Protein AF-A0A2U2HJS3-F1 (afdb_monomer_lite)

InterPro domains:
  IPR005532 Sulfatase-modifying factor enzyme-like domain [PF03781] (27-175)
  IPR016187 C-type lectin fold [SSF56436] (26-169)
  IPR042095 Sulfatase-modifying factor enzyme superfamily [G3DSA:3.90.1580.10] (14-201)
  IPR051043 Sulfatase Modifying Factor and Kinase [PTHR23150] (25-177)

Foldseek 3Di:
DDDDDDDDDDPDDPPPPPPPPLPQQDDADKDKDAWDKDFFFPPPDPVRDDTDIDTDHIDIDGPDAQFLLRLVVLCVVPVDDADQWAQDCAAPPGRDTDGATQNGDPPDDDRGDHGDRGDPVSVVSSQVVNCVRPVDHDDDDDPVRVVCVQCVPPPAPGSVHPDPVCCVVPDPDCDVVVVVRRVVNVVVVVVVVVVVVVVVVPDDDD

pLDDT: mean 85.33, std 15.44, range [41.91, 98.69]

Radius of gyration: 27.08 Å; chains: 1; bounding box: 103×50×66 Å

Secondary structure (DSSP, 8-state):
-PPP------------------PPP----EEEE--EEEEES-TTSGGGPSPEEEEE--EEEESSPPBHHHHHHHHHHH-----SEEEES-SSSSSEEEE-BTTB-SS---TTSBP-S--HHHHHHHHHHHHHHHS----PPPHHHHHHHHHTT--SSBTTBS-GGGHHHHS--S-HHHHHHHHHHHHHHHHHHHHHHHHHHTS---

Organism: NCBI:txid1524097

Sequence (206 aa):
MPSKCLTFLILMGFAAHTLAANEKPFEPDMVAIKAGQFTMGSNNWLSTSPEHTVSVKAFKMAKYEVTVKEFAQFISATGHKAPRQCIQMAGNPWFASMAGNWNANTLSHSRFEPVTCIGPKDADAYIKWMAKETGKKYRLPTEAEWEYAHRAGSTRKYSFGNNEALACRYGNIADRSAEAAFKRDYDAEQQKEREKRSKRAEIPAS

Structure (mmCIF, N/CA/C/O backbone):
data_AF-A0A2U2HJS3-F1
#
_entry.id   AF-A0A2U2HJS3-F1
#
loop_
_atom_site.group_PDB
_atom_site.id
_atom_site.type_symbol
_atom_site.label_atom_id
_atom_site.label_alt_id
_atom_site.label_comp_id
_atom_site.label_asym_id
_atom_site.label_entity_id
_atom_site.label_seq_id
_atom_site.pdbx_PDB_ins_code
_atom_site.Cartn_x
_atom_site.Cartn_y
_atom_site.Cartn_z
_atom_site.occupancy
_atom_site.B_iso_or_equiv
_atom_site.auth_seq_id
_atom_site.auth_comp_id
_atom_site.auth_asym_id
_atom_site.auth_atom_id
_atom_site.pdbx_PDB_model_num
ATOM 1 N N . MET A 1 1 ? -80.946 19.590 -23.127 1.00 41.91 1 MET A N 1
ATOM 2 C CA . MET A 1 1 ? -80.218 20.351 -22.087 1.00 41.91 1 MET A CA 1
ATOM 3 C C . MET A 1 1 ? -78.863 19.682 -21.880 1.00 41.91 1 MET A C 1
ATOM 5 O O . MET A 1 1 ? -78.872 18.553 -21.409 1.00 41.91 1 MET A O 1
ATOM 9 N N . PRO A 1 2 ? -77.725 20.266 -22.299 1.00 49.50 2 PRO A N 1
ATOM 10 C CA . PRO A 1 2 ? -76.431 19.612 -22.136 1.00 49.50 2 PRO A CA 1
ATOM 11 C C . PRO A 1 2 ? -75.753 20.028 -20.822 1.00 49.50 2 PRO A C 1
ATOM 13 O O . PRO A 1 2 ? -75.576 21.215 -20.541 1.00 49.50 2 PRO A O 1
ATOM 16 N N . SER A 1 3 ? -75.384 19.022 -20.026 1.00 44.41 3 SER A N 1
ATOM 17 C CA . SER A 1 3 ? -74.575 19.137 -18.810 1.00 44.41 3 SER A CA 1
ATOM 18 C C . SER A 1 3 ? -73.145 19.570 -19.128 1.00 44.41 3 SER A C 1
ATOM 20 O O . SER A 1 3 ? -72.484 18.998 -19.993 1.00 44.41 3 SER A O 1
ATOM 22 N N . LYS A 1 4 ? -72.651 20.561 -18.384 1.00 49.38 4 LYS A N 1
ATOM 23 C CA . LYS A 1 4 ? -71.252 20.999 -18.393 1.00 49.38 4 LYS A CA 1
ATOM 24 C C . LYS A 1 4 ? -70.416 20.020 -17.563 1.00 49.38 4 LYS A C 1
ATOM 26 O O . LYS A 1 4 ? -70.638 19.899 -16.363 1.00 49.38 4 LYS A O 1
ATOM 31 N N . CYS A 1 5 ? -69.455 19.347 -18.192 1.00 51.25 5 CYS A N 1
ATOM 32 C CA . CYS A 1 5 ? -68.468 18.516 -17.504 1.00 51.25 5 CYS A CA 1
ATOM 33 C C . CYS A 1 5 ? -67.216 19.366 -17.232 1.00 51.25 5 CYS A C 1
ATOM 35 O O . CYS A 1 5 ? -66.476 19.716 -18.151 1.00 51.25 5 CYS A O 1
ATOM 37 N N . LEU A 1 6 ? -67.026 19.762 -15.973 1.00 49.94 6 LEU A N 1
ATOM 38 C CA . LEU A 1 6 ? -65.887 20.550 -15.502 1.00 49.94 6 LEU A CA 1
ATOM 39 C C . LEU A 1 6 ? -64.678 19.618 -15.329 1.00 49.94 6 LEU A C 1
ATOM 41 O O . LEU A 1 6 ? -64.710 18.701 -14.513 1.00 49.94 6 LEU A O 1
ATOM 45 N N . THR A 1 7 ? -63.626 19.829 -16.118 1.00 45.94 7 THR A N 1
ATOM 46 C CA . THR A 1 7 ? -62.394 19.026 -16.059 1.00 45.94 7 THR A CA 1
ATOM 47 C C . THR A 1 7 ? -61.446 19.633 -15.025 1.00 45.94 7 THR A C 1
ATOM 49 O O . THR A 1 7 ? -60.964 20.747 -15.213 1.00 45.94 7 THR A O 1
ATOM 52 N N . PHE A 1 8 ? -61.184 18.915 -13.931 1.00 47.38 8 PHE A N 1
ATOM 53 C CA . PHE A 1 8 ? -60.141 19.253 -12.957 1.00 47.38 8 PHE A CA 1
ATOM 54 C C . PHE A 1 8 ? -58.806 18.653 -13.421 1.00 47.38 8 PHE A C 1
ATOM 56 O O . PHE A 1 8 ? -58.637 17.436 -13.443 1.00 47.38 8 PHE A O 1
ATOM 63 N N . LEU A 1 9 ? -57.854 19.507 -13.801 1.00 49.19 9 LEU A N 1
ATOM 64 C CA . LEU A 1 9 ? -56.471 19.125 -14.092 1.00 49.19 9 LEU A CA 1
ATOM 65 C C . LEU A 1 9 ? -55.685 19.087 -12.775 1.00 49.19 9 LEU A C 1
ATOM 67 O O . LEU A 1 9 ? -55.330 20.125 -12.221 1.00 49.19 9 LEU A O 1
ATOM 71 N N . ILE A 1 10 ? -55.431 17.884 -12.259 1.00 52.16 10 ILE A N 1
ATOM 72 C CA . ILE A 1 10 ? -54.545 17.667 -11.111 1.00 52.16 10 ILE A CA 1
ATOM 73 C C . ILE A 1 10 ? -53.108 17.600 -11.641 1.00 52.16 10 ILE A C 1
ATOM 75 O O . ILE A 1 10 ? -52.694 16.589 -12.206 1.00 52.16 10 ILE A O 1
ATOM 79 N N . LEU A 1 11 ? -52.336 18.675 -11.460 1.00 52.50 11 LEU A N 1
ATOM 80 C CA . LEU A 1 11 ? -50.879 18.629 -11.592 1.00 52.50 11 LEU A CA 1
ATOM 81 C C . LEU A 1 11 ? -50.305 17.844 -10.402 1.00 52.50 11 LEU A C 1
ATOM 83 O O . LEU A 1 11 ? -50.112 18.394 -9.319 1.00 52.50 11 LEU A O 1
ATOM 87 N N . MET A 1 12 ? -50.017 16.555 -10.594 1.00 56.06 12 MET A N 1
ATOM 88 C CA . MET A 1 12 ? -49.130 15.826 -9.686 1.00 56.06 12 MET A CA 1
ATOM 89 C C . MET A 1 12 ? -47.687 16.243 -9.974 1.00 56.06 12 MET A C 1
ATOM 91 O O . MET A 1 12 ? -47.078 15.807 -10.950 1.00 56.06 12 MET A O 1
ATOM 95 N N . GLY A 1 13 ? -47.138 17.105 -9.120 1.00 52.78 13 GLY A N 1
ATOM 96 C CA . GLY A 1 13 ? -45.706 17.373 -9.087 1.00 52.78 13 GLY A CA 1
ATOM 97 C C . GLY A 1 13 ? -44.958 16.120 -8.635 1.00 52.78 13 GLY A C 1
ATOM 98 O O . GLY A 1 13 ? -45.002 15.757 -7.462 1.00 52.78 13 GLY A O 1
ATOM 99 N N . PHE A 1 14 ? -44.256 15.462 -9.557 1.00 54.31 14 PHE A N 1
ATOM 100 C CA . PHE A 1 14 ? -43.264 14.451 -9.206 1.00 54.31 14 PHE A CA 1
ATOM 101 C C . PHE A 1 14 ? -42.044 15.156 -8.606 1.00 54.31 14 PHE A C 1
ATOM 103 O O . PHE A 1 14 ? -41.135 15.580 -9.316 1.00 54.31 14 PHE A O 1
ATOM 110 N N . ALA A 1 15 ? -42.014 15.284 -7.281 1.00 54.09 15 ALA A N 1
ATOM 111 C CA . ALA A 1 15 ? -40.772 15.545 -6.573 1.00 54.09 15 ALA A CA 1
ATOM 112 C C . ALA A 1 15 ? -39.928 14.265 -6.635 1.00 54.09 15 ALA A C 1
ATOM 114 O O . ALA A 1 15 ? -40.069 13.377 -5.793 1.00 54.09 15 ALA A O 1
ATOM 115 N N . ALA A 1 16 ? -39.077 14.160 -7.658 1.00 51.88 16 ALA A N 1
ATOM 116 C CA . ALA A 1 16 ? -38.045 13.138 -7.743 1.00 51.88 16 ALA A CA 1
ATOM 117 C C . ALA A 1 16 ? -37.024 13.377 -6.622 1.00 51.88 16 ALA A C 1
ATOM 119 O O . ALA A 1 16 ? -35.978 13.988 -6.816 1.00 51.88 16 ALA A O 1
ATOM 120 N N . HIS A 1 17 ? -37.346 12.910 -5.419 1.00 46.50 17 HIS A N 1
ATOM 121 C CA . HIS A 1 17 ? -36.344 12.691 -4.396 1.00 46.50 17 HIS A CA 1
ATOM 122 C C . HIS A 1 17 ? -35.535 11.488 -4.864 1.00 46.50 17 HIS A C 1
ATOM 124 O O . HIS A 1 17 ? -35.942 10.340 -4.689 1.00 46.50 17 HIS A O 1
ATOM 130 N N . THR A 1 18 ? -34.394 11.745 -5.501 1.00 51.06 18 THR A N 1
ATOM 131 C CA . THR A 1 18 ? -33.312 10.767 -5.563 1.00 51.06 18 THR A CA 1
ATOM 132 C C . THR A 1 18 ? -32.935 10.435 -4.126 1.00 51.06 18 THR A C 1
ATOM 134 O O . THR A 1 18 ? -32.131 11.124 -3.502 1.00 51.06 18 THR A O 1
ATOM 137 N N . LEU A 1 19 ? -33.551 9.387 -3.582 1.00 47.72 19 LEU A N 1
ATOM 138 C CA . LEU A 1 19 ? -32.985 8.628 -2.485 1.00 47.72 19 LEU A CA 1
ATOM 139 C C . LEU A 1 19 ? -31.682 8.055 -3.038 1.00 47.72 19 LEU A C 1
ATOM 141 O O . LEU A 1 19 ? -31.681 7.005 -3.677 1.00 47.72 19 LEU A O 1
ATOM 145 N N . ALA A 1 20 ? -30.580 8.784 -2.864 1.00 52.34 20 ALA A N 1
ATOM 146 C CA . ALA A 1 20 ? -29.265 8.175 -2.911 1.00 52.34 20 ALA A CA 1
ATOM 147 C C . ALA A 1 20 ? -29.300 7.094 -1.831 1.00 52.34 20 ALA A C 1
ATOM 149 O O . ALA A 1 20 ? -29.249 7.394 -0.637 1.00 52.34 20 ALA A O 1
ATOM 150 N N . ALA A 1 21 ? -29.548 5.852 -2.248 1.00 51.38 21 ALA A N 1
ATOM 151 C CA . ALA A 1 21 ? -29.496 4.710 -1.364 1.00 51.38 21 ALA A CA 1
ATOM 152 C C . ALA A 1 21 ? -28.138 4.776 -0.670 1.00 51.38 21 ALA A C 1
ATOM 154 O O . ALA A 1 21 ? -27.101 4.846 -1.330 1.00 51.38 21 ALA A O 1
ATOM 155 N N . ASN A 1 22 ? -28.167 4.846 0.658 1.00 60.19 22 ASN A N 1
ATOM 156 C CA . ASN A 1 22 ? -26.977 4.850 1.488 1.00 60.19 22 ASN A CA 1
ATOM 157 C C . ASN A 1 22 ? -26.378 3.436 1.417 1.00 60.19 22 ASN A C 1
ATOM 159 O O . ASN A 1 22 ? -26.611 2.600 2.292 1.00 60.19 22 ASN A O 1
ATOM 163 N N . GLU A 1 23 ? -25.746 3.110 0.287 1.00 74.25 23 GLU A N 1
ATOM 164 C CA . GLU A 1 23 ? -25.088 1.828 0.085 1.00 74.25 23 GLU A CA 1
ATOM 165 C C . GLU A 1 23 ? -23.986 1.710 1.128 1.00 74.25 23 GLU A C 1
ATOM 167 O O . GLU A 1 23 ? -23.128 2.586 1.244 1.00 74.25 23 GLU A O 1
ATOM 172 N N . LYS A 1 24 ? -24.024 0.621 1.901 1.00 86.06 24 LYS A N 1
ATOM 173 C CA . LYS A 1 24 ? -23.013 0.364 2.927 1.00 86.06 24 LYS A CA 1
ATOM 174 C C . LYS A 1 24 ? -21.615 0.417 2.300 1.00 86.06 24 LYS A C 1
ATOM 176 O O . LYS A 1 24 ? -21.438 -0.122 1.201 1.00 86.06 24 LYS A O 1
ATOM 181 N N . PRO A 1 25 ? -20.630 1.023 2.982 1.00 88.06 25 PRO A N 1
ATOM 182 C CA . PRO A 1 25 ? -19.263 1.046 2.488 1.00 88.06 25 PRO A CA 1
ATOM 183 C C . PRO A 1 25 ? -18.742 -0.385 2.305 1.00 88.06 25 PRO A C 1
ATOM 185 O O . PRO A 1 25 ? -19.017 -1.262 3.129 1.00 88.06 25 PRO A O 1
ATOM 188 N N . PHE A 1 26 ? -17.977 -0.621 1.240 1.00 90.69 26 PHE A N 1
ATOM 189 C CA . PHE A 1 26 ? -17.194 -1.846 1.109 1.00 90.69 26 PHE A CA 1
ATOM 190 C C . PHE A 1 26 ? -16.121 -1.857 2.197 1.00 90.69 26 PHE A C 1
ATOM 192 O O . PHE A 1 26 ? -15.163 -1.086 2.169 1.00 90.69 26 PHE A O 1
ATOM 199 N N . GLU A 1 27 ? -16.311 -2.711 3.196 1.00 93.00 27 GLU A N 1
ATOM 200 C CA . GLU A 1 27 ? -15.323 -2.888 4.246 1.00 93.00 27 GLU A CA 1
ATOM 201 C C . GLU A 1 27 ? -14.218 -3.842 3.780 1.00 93.00 27 GLU A C 1
ATOM 203 O O . GLU A 1 27 ? -14.534 -4.934 3.304 1.00 93.00 27 GLU A O 1
ATOM 208 N N . PRO A 1 28 ? -12.934 -3.479 3.945 1.00 92.38 28 PRO A N 1
ATOM 209 C CA . PRO A 1 28 ? -11.841 -4.353 3.551 1.00 92.38 28 PRO A CA 1
ATOM 210 C C . PRO A 1 28 ? -11.798 -5.613 4.421 1.00 92.38 28 PRO A C 1
ATOM 212 O O . PRO A 1 28 ? -12.025 -5.562 5.635 1.00 92.38 28 PRO A O 1
ATOM 215 N N . ASP A 1 29 ? -11.404 -6.733 3.818 1.00 95.00 29 ASP A N 1
ATOM 216 C CA . ASP A 1 29 ? -11.083 -7.957 4.548 1.00 95.00 29 ASP A CA 1
ATOM 217 C C . ASP A 1 29 ? -9.829 -7.737 5.402 1.00 95.00 29 ASP A C 1
ATOM 219 O O . ASP A 1 29 ? -8.700 -7.715 4.907 1.00 95.00 29 ASP A O 1
ATOM 223 N N . MET A 1 30 ? -10.023 -7.560 6.708 1.00 97.25 30 MET A N 1
ATOM 224 C CA . MET A 1 30 ? -8.944 -7.277 7.654 1.00 97.25 30 MET A CA 1
ATOM 225 C C . MET A 1 30 ? -8.377 -8.564 8.267 1.00 97.25 30 MET A C 1
ATOM 227 O O . MET A 1 30 ? -9.097 -9.330 8.909 1.00 97.25 30 MET A O 1
ATOM 231 N N . VAL A 1 31 ? -7.062 -8.756 8.171 1.00 98.25 31 VAL A N 1
ATOM 232 C CA . VAL A 1 31 ? -6.324 -9.878 8.771 1.00 98.25 31 VAL A CA 1
ATOM 233 C C . VAL A 1 31 ? -5.688 -9.442 10.087 1.00 98.25 31 VAL A C 1
ATOM 235 O O . VAL A 1 31 ? -5.083 -8.374 10.167 1.00 98.25 31 VAL A O 1
ATOM 238 N N . ALA A 1 32 ? -5.818 -10.263 11.132 1.00 98.31 32 ALA A N 1
ATOM 239 C CA . ALA A 1 32 ? -5.168 -10.018 12.416 1.00 98.31 32 ALA A CA 1
ATOM 240 C C . ALA A 1 32 ? -3.674 -10.359 12.355 1.00 98.31 32 ALA A C 1
ATOM 242 O O . ALA A 1 32 ? -3.297 -11.491 12.055 1.00 98.31 32 ALA A O 1
ATOM 243 N N . ILE A 1 33 ? -2.839 -9.386 12.705 1.00 98.50 33 ILE A N 1
ATOM 244 C CA . ILE A 1 33 ? -1.390 -9.513 12.807 1.00 98.50 33 ILE A CA 1
ATOM 245 C C . ILE A 1 33 ? -1.029 -9.503 14.294 1.00 98.50 33 ILE A C 1
ATOM 247 O O . ILE A 1 33 ? -1.391 -8.584 15.036 1.00 98.50 33 ILE A O 1
ATOM 251 N N . LYS A 1 34 ? -0.368 -10.570 14.754 1.00 98.56 34 LYS A N 1
ATOM 252 C CA . LYS A 1 34 ? 0.030 -10.716 16.161 1.00 98.56 34 LYS A CA 1
ATOM 253 C C . LYS A 1 34 ? 1.117 -9.700 16.512 1.00 98.56 34 LYS A C 1
ATOM 255 O O . LYS A 1 34 ? 1.870 -9.274 15.648 1.00 98.56 34 LYS A O 1
ATOM 260 N N . ALA A 1 35 ? 1.200 -9.336 17.789 1.00 98.56 35 ALA A N 1
ATOM 261 C CA . ALA A 1 35 ? 2.333 -8.565 18.284 1.00 98.56 35 ALA A CA 1
ATOM 262 C C . ALA A 1 35 ? 3.626 -9.384 18.157 1.00 98.56 35 ALA A C 1
ATOM 264 O O . ALA A 1 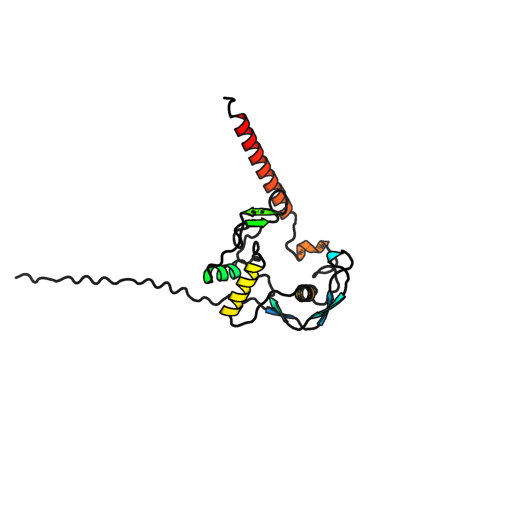35 ? 3.598 -10.611 18.290 1.00 98.56 35 ALA A O 1
ATOM 265 N N . GLY A 1 36 ? 4.753 -8.708 17.976 1.00 98.38 36 GLY A N 1
ATOM 266 C CA . GLY A 1 36 ? 6.047 -9.370 17.920 1.00 98.38 36 GLY A CA 1
ATOM 267 C C . GLY A 1 36 ? 7.202 -8.408 17.708 1.00 98.38 36 GLY A C 1
ATOM 268 O O . GLY A 1 36 ? 7.031 -7.190 17.689 1.00 98.38 36 GLY A O 1
ATOM 269 N N . GLN A 1 37 ? 8.386 -8.990 17.565 1.00 98.19 37 GLN A N 1
ATOM 270 C CA . GLN A 1 37 ? 9.610 -8.284 17.216 1.00 98.19 37 GLN A CA 1
ATOM 271 C C . GLN A 1 37 ? 10.161 -8.832 15.907 1.00 98.19 37 GLN A C 1
ATOM 273 O O . GLN A 1 37 ? 9.993 -10.018 15.613 1.00 98.19 37 GLN A O 1
ATOM 278 N N . PHE A 1 38 ? 10.810 -7.974 15.130 1.00 98.06 38 PHE A N 1
ATOM 279 C CA . PHE A 1 38 ? 11.509 -8.368 13.914 1.00 98.06 38 PHE A CA 1
ATOM 280 C C . PHE A 1 38 ? 12.682 -7.436 13.623 1.00 98.06 38 PHE A C 1
ATOM 282 O O . PHE A 1 38 ? 12.739 -6.319 14.138 1.00 98.06 38 PHE A O 1
ATOM 289 N N . THR A 1 39 ? 13.595 -7.904 12.776 1.00 97.38 39 THR A N 1
ATOM 290 C CA . THR A 1 39 ? 14.647 -7.072 12.194 1.00 97.38 39 THR A CA 1
ATOM 291 C C . THR A 1 39 ? 14.077 -6.315 10.999 1.00 97.38 39 THR A C 1
ATOM 293 O O . THR A 1 39 ? 13.697 -6.934 10.003 1.00 97.38 39 THR A O 1
ATOM 296 N N . MET A 1 40 ? 14.001 -4.993 11.123 1.00 97.50 40 MET A N 1
ATOM 297 C CA . MET A 1 40 ? 13.561 -4.078 10.075 1.00 97.50 40 MET A CA 1
ATOM 298 C C . MET A 1 40 ? 14.763 -3.548 9.289 1.00 97.50 40 MET A C 1
ATOM 300 O O . MET A 1 40 ? 15.824 -3.307 9.871 1.00 97.50 40 MET A O 1
ATOM 304 N N . GLY A 1 41 ? 14.582 -3.338 7.985 1.00 95.75 41 GLY A N 1
ATOM 305 C CA . GLY A 1 41 ? 15.601 -2.787 7.095 1.00 95.75 41 GLY A CA 1
ATOM 306 C C . GLY A 1 41 ? 16.532 -3.834 6.477 1.00 95.75 41 GLY A C 1
ATOM 307 O O . GLY A 1 41 ? 16.260 -5.039 6.478 1.00 95.75 41 GLY A O 1
ATOM 308 N N . SER A 1 42 ? 17.621 -3.348 5.878 1.00 93.56 42 SER A N 1
ATOM 309 C CA . SER A 1 42 ? 18.706 -4.164 5.327 1.00 93.56 42 SER A CA 1
ATOM 310 C C . SER A 1 42 ? 20.014 -3.377 5.257 1.00 93.56 42 SER A C 1
ATOM 312 O O . SER A 1 42 ? 20.009 -2.184 4.951 1.00 93.56 42 SER A O 1
ATOM 314 N N . ASN A 1 43 ? 21.150 -4.050 5.420 1.00 93.06 43 ASN A N 1
ATOM 315 C CA . ASN A 1 43 ? 22.467 -3.409 5.292 1.00 93.06 43 ASN A CA 1
ATOM 316 C C . ASN A 1 43 ? 22.981 -3.329 3.838 1.00 93.06 43 ASN A C 1
ATOM 318 O O . ASN A 1 43 ? 24.144 -3.006 3.609 1.00 93.06 43 ASN A O 1
ATOM 322 N N . ASN A 1 44 ? 22.132 -3.624 2.847 1.00 89.62 44 ASN A N 1
ATOM 323 C CA . ASN A 1 44 ? 22.520 -3.615 1.431 1.00 89.62 44 ASN A CA 1
ATOM 324 C C . ASN A 1 44 ? 22.568 -2.203 0.829 1.00 89.62 44 ASN A C 1
ATOM 326 O O . ASN A 1 44 ? 23.278 -1.977 -0.148 1.00 89.62 44 ASN A O 1
ATOM 330 N N . TRP A 1 45 ? 21.805 -1.262 1.393 1.00 89.38 45 TRP A N 1
ATOM 331 C CA . TRP A 1 45 ? 21.685 0.106 0.894 1.00 89.38 45 TRP A CA 1
ATOM 332 C C . TRP A 1 45 ? 21.677 1.099 2.048 1.00 89.38 45 TRP A C 1
ATOM 334 O O . TRP A 1 45 ? 21.100 0.829 3.100 1.00 89.38 45 TRP A O 1
ATOM 344 N N . LEU A 1 46 ? 22.253 2.285 1.828 1.00 92.25 46 LEU A N 1
ATOM 345 C CA . LEU A 1 46 ? 22.310 3.338 2.845 1.00 92.25 46 LEU A CA 1
ATOM 346 C C . LEU A 1 46 ? 20.914 3.744 3.342 1.00 92.25 46 LEU A C 1
ATOM 348 O O . LEU A 1 46 ? 20.737 3.972 4.530 1.00 92.25 46 LEU A O 1
ATOM 352 N N . SER A 1 47 ? 19.922 3.794 2.448 1.00 91.75 47 SER A N 1
ATOM 353 C CA . SER A 1 47 ? 18.544 4.177 2.781 1.00 91.75 47 SER A CA 1
ATOM 354 C C . SER A 1 47 ? 17.781 3.133 3.596 1.00 91.75 47 SER A C 1
ATOM 356 O O . SER A 1 47 ? 16.768 3.474 4.193 1.00 91.75 47 SER A O 1
ATOM 358 N N . THR A 1 48 ? 18.236 1.878 3.616 1.00 92.06 48 THR A N 1
ATOM 359 C CA . THR A 1 48 ? 17.596 0.787 4.371 1.00 92.06 48 THR A CA 1
ATOM 360 C C . THR A 1 48 ? 18.409 0.360 5.593 1.00 92.06 48 THR A C 1
ATOM 362 O O . THR A 1 48 ? 17.989 -0.539 6.318 1.00 92.06 48 THR A O 1
ATOM 365 N N . SER A 1 49 ? 19.584 0.962 5.785 1.00 93.50 49 SER A N 1
ATOM 366 C CA . SER A 1 49 ? 20.562 0.649 6.825 1.00 93.50 49 SER A CA 1
ATOM 3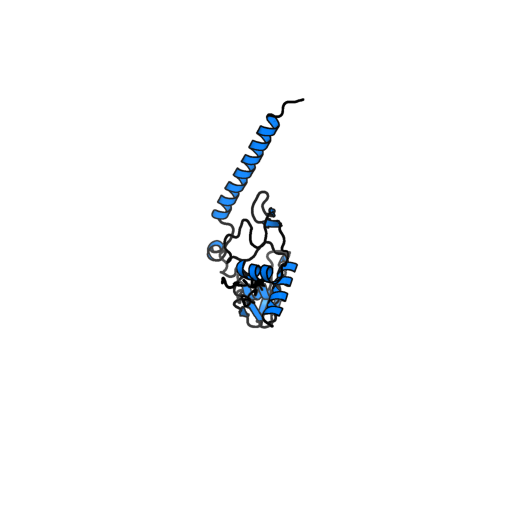67 C C . SER A 1 49 ? 20.443 1.633 8.004 1.00 93.50 49 SER A C 1
ATOM 369 O O . SER A 1 49 ? 20.120 2.800 7.785 1.00 93.50 49 SER A O 1
ATOM 371 N N . PRO A 1 50 ? 20.791 1.230 9.241 1.00 95.06 50 PRO A N 1
ATOM 372 C CA . PRO A 1 50 ? 21.144 -0.129 9.639 1.00 95.06 50 PRO A CA 1
ATOM 373 C C . PRO A 1 50 ? 19.909 -1.001 9.863 1.00 95.06 50 PRO A C 1
ATOM 375 O O . PRO A 1 50 ? 18.833 -0.521 10.227 1.00 95.06 50 PRO A O 1
ATOM 378 N N . GLU A 1 51 ? 20.102 -2.309 9.732 1.00 96.44 51 GLU A N 1
ATOM 379 C CA . GLU A 1 51 ? 19.178 -3.274 10.320 1.00 96.44 51 GLU A CA 1
ATOM 380 C C . GLU A 1 51 ? 19.038 -3.031 11.825 1.00 96.44 51 GLU A C 1
ATOM 382 O O . GLU A 1 51 ? 20.025 -2.870 12.546 1.00 96.44 51 GLU A O 1
ATOM 387 N N . HIS A 1 52 ? 17.804 -3.013 12.314 1.00 96.31 52 HIS A N 1
ATOM 388 C CA . HIS A 1 52 ? 17.517 -2.782 13.725 1.00 96.31 52 HIS A CA 1
ATOM 389 C C . HIS A 1 52 ? 16.269 -3.549 14.161 1.00 96.31 52 HIS A C 1
ATOM 391 O O . HIS A 1 52 ? 15.394 -3.875 13.361 1.00 96.31 52 HIS A O 1
ATOM 397 N N . THR A 1 53 ? 16.195 -3.881 15.451 1.00 98.06 53 THR A N 1
ATOM 398 C CA . THR A 1 53 ? 15.052 -4.620 16.001 1.00 98.06 53 THR A CA 1
ATOM 399 C C . THR A 1 53 ? 13.912 -3.661 16.319 1.00 98.06 53 THR A C 1
ATOM 401 O O . THR A 1 53 ? 14.105 -2.683 17.040 1.00 98.06 53 THR A O 1
ATOM 404 N N . VAL A 1 54 ? 12.710 -3.967 15.831 1.00 98.31 54 VAL A N 1
ATOM 405 C CA . VAL A 1 54 ? 11.496 -3.181 16.075 1.00 98.31 54 VAL A CA 1
ATOM 406 C C . VAL A 1 54 ? 10.428 -4.055 16.725 1.00 98.31 54 VAL A C 1
ATOM 408 O O . VAL A 1 54 ? 10.180 -5.180 16.292 1.00 98.31 54 VAL A O 1
ATOM 411 N N . SER A 1 55 ? 9.778 -3.526 17.766 1.00 98.50 55 SER A N 1
ATOM 412 C CA . SER A 1 55 ? 8.600 -4.134 18.396 1.00 98.50 55 SER A CA 1
ATOM 413 C C . SER A 1 55 ? 7.317 -3.558 17.805 1.00 98.50 55 SER A C 1
ATOM 415 O O . SER A 1 55 ? 7.112 -2.346 17.825 1.00 98.50 55 SER A O 1
ATOM 417 N N . VAL A 1 56 ? 6.417 -4.426 17.349 1.00 98.50 56 VAL A N 1
ATOM 418 C CA . VAL A 1 56 ? 5.113 -4.051 16.791 1.00 98.50 56 VAL A CA 1
ATOM 419 C C . VAL A 1 56 ? 4.006 -4.619 17.682 1.00 98.50 56 VAL A C 1
ATOM 421 O O . VAL A 1 56 ? 4.039 -5.785 18.082 1.00 98.50 56 VAL A O 1
ATOM 424 N N . LYS A 1 57 ? 3.019 -3.786 18.035 1.00 98.62 57 LYS A N 1
ATOM 425 C CA . LYS A 1 57 ? 1.821 -4.227 18.776 1.00 98.62 57 LYS A CA 1
ATOM 426 C C . LYS A 1 57 ? 0.907 -5.039 17.861 1.00 98.62 57 LYS A C 1
ATOM 428 O O . LYS A 1 57 ? 1.010 -4.939 16.651 1.00 98.62 57 LYS A O 1
ATOM 433 N N . ALA A 1 58 ? -0.025 -5.804 18.425 1.00 98.56 58 ALA A N 1
ATOM 434 C CA . ALA A 1 58 ? -1.030 -6.481 17.611 1.00 98.56 58 ALA A CA 1
ATOM 435 C C . ALA A 1 58 ? -1.926 -5.450 16.905 1.00 98.56 58 ALA A C 1
ATOM 437 O O . ALA A 1 58 ? -2.360 -4.472 17.519 1.00 98.56 58 ALA A O 1
ATOM 438 N N . PHE A 1 59 ? -2.221 -5.684 15.631 1.00 98.50 59 PHE A N 1
ATOM 439 C CA . PHE A 1 59 ? -3.070 -4.821 14.809 1.00 98.50 59 PHE A CA 1
ATOM 440 C C . PHE A 1 59 ? -3.820 -5.654 13.766 1.00 98.50 59 PHE A C 1
ATOM 442 O O . PHE A 1 59 ? -3.698 -6.879 13.716 1.00 98.50 59 PHE A O 1
ATOM 449 N N . LYS A 1 60 ? -4.641 -5.000 12.945 1.00 98.44 60 LYS A N 1
ATOM 450 C CA . LYS A 1 60 ? -5.233 -5.620 11.759 1.00 98.44 60 LYS A CA 1
ATOM 451 C C . LYS A 1 60 ? -4.799 -4.855 10.518 1.00 98.44 60 LYS A C 1
ATOM 453 O O . LYS A 1 60 ? -4.748 -3.628 10.562 1.00 98.44 60 LYS A O 1
ATOM 458 N N . MET A 1 61 ? -4.556 -5.562 9.423 1.00 98.44 61 MET A N 1
ATOM 459 C CA . MET A 1 61 ? -4.212 -4.971 8.129 1.00 98.44 61 MET A CA 1
ATOM 460 C C . MET A 1 61 ? -5.137 -5.512 7.045 1.00 98.44 61 MET A C 1
ATOM 462 O O . MET A 1 61 ? -5.525 -6.679 7.105 1.00 98.44 61 MET A O 1
ATOM 466 N N . ALA A 1 62 ? -5.507 -4.671 6.079 1.00 97.81 62 ALA A N 1
ATOM 467 C CA . ALA A 1 62 ? -6.271 -5.124 4.924 1.00 97.81 62 ALA A CA 1
ATOM 468 C C . ALA A 1 62 ? -5.477 -6.205 4.178 1.00 97.81 62 ALA A C 1
ATOM 470 O O . ALA A 1 62 ? -4.265 -6.081 3.996 1.00 97.81 62 ALA A O 1
ATOM 471 N N . LYS A 1 63 ? -6.158 -7.281 3.779 1.00 97.06 63 LYS A N 1
ATOM 472 C CA . LYS A 1 63 ? -5.563 -8.393 3.030 1.00 97.06 63 LYS A CA 1
ATOM 473 C C . LYS A 1 63 ? -5.099 -7.966 1.636 1.00 97.06 63 LYS A C 1
ATOM 475 O O . LYS A 1 63 ? -4.134 -8.521 1.121 1.00 97.06 63 LYS A O 1
ATOM 480 N N . TYR A 1 64 ? -5.813 -7.013 1.045 1.00 96.81 64 TYR A N 1
ATOM 481 C CA . TYR A 1 64 ? -5.586 -6.490 -0.294 1.00 96.81 64 TYR A CA 1
ATOM 482 C C . TYR A 1 64 ? -5.428 -4.971 -0.242 1.00 96.81 64 TYR A C 1
ATOM 484 O O . TYR A 1 64 ? -5.880 -4.317 0.701 1.00 96.81 64 TYR A O 1
ATOM 492 N N . GLU A 1 65 ? -4.788 -4.421 -1.268 1.00 96.88 65 GLU A N 1
ATOM 493 C CA . GL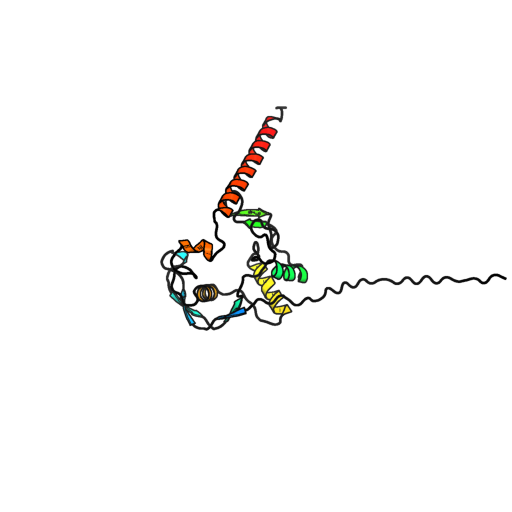U A 1 65 ? -4.783 -2.983 -1.522 1.00 96.88 65 GLU A CA 1
ATOM 494 C C . GLU A 1 65 ? -6.208 -2.496 -1.816 1.00 96.88 65 GLU A C 1
ATOM 496 O O . GLU A 1 65 ? -7.045 -3.255 -2.309 1.00 96.88 65 GLU A O 1
ATOM 501 N N . VAL A 1 66 ? -6.484 -1.225 -1.513 1.00 97.00 66 VAL A N 1
ATOM 502 C CA . VAL A 1 66 ? -7.787 -0.616 -1.813 1.00 97.00 66 VAL A CA 1
ATOM 503 C C . VAL A 1 66 ? -7.991 -0.616 -3.322 1.00 97.00 66 VAL A C 1
ATOM 505 O O . VAL A 1 66 ? -7.129 -0.160 -4.068 1.00 97.00 66 VAL A O 1
ATOM 508 N N . THR A 1 67 ? -9.135 -1.107 -3.775 1.00 96.50 67 THR A N 1
ATOM 509 C CA . THR A 1 67 ? -9.457 -1.229 -5.196 1.00 96.50 67 THR A CA 1
ATOM 510 C C . THR A 1 67 ? -10.050 0.053 -5.773 1.00 96.50 67 THR A C 1
ATOM 512 O O . THR A 1 67 ? -10.635 0.879 -5.063 1.00 96.50 67 THR A O 1
ATOM 515 N N . VAL A 1 68 ? -9.994 0.196 -7.099 1.00 96.19 68 VAL A N 1
ATOM 516 C CA . VAL A 1 68 ? -10.680 1.280 -7.826 1.00 96.19 68 VAL A CA 1
ATOM 517 C C . VAL A 1 68 ? -12.182 1.307 -7.504 1.00 96.19 68 VAL A C 1
ATOM 519 O O . VAL A 1 68 ? -12.758 2.382 -7.352 1.00 96.19 68 VAL A O 1
ATOM 522 N N . LYS A 1 69 ? -12.837 0.147 -7.357 1.00 95.69 69 LYS A N 1
ATOM 523 C CA . LYS A 1 69 ? -14.263 0.035 -7.006 1.00 95.69 69 LYS A CA 1
ATOM 524 C C . LYS A 1 69 ? -14.561 0.601 -5.617 1.00 95.69 69 LYS A C 1
ATOM 526 O O . LYS A 1 69 ? -15.553 1.309 -5.465 1.00 95.69 69 LYS A O 1
ATOM 531 N N . GLU A 1 70 ? -13.743 0.277 -4.623 1.00 96.69 70 GLU A N 1
ATOM 532 C CA . GLU A 1 70 ? -13.913 0.770 -3.249 1.00 96.69 70 GLU A CA 1
ATOM 533 C C . GLU A 1 70 ? -13.673 2.281 -3.187 1.00 96.69 70 GLU A C 1
ATOM 535 O O . GLU A 1 70 ? -14.487 3.030 -2.645 1.00 96.69 70 GLU A O 1
ATOM 540 N N . PHE A 1 71 ? -12.615 2.759 -3.845 1.00 97.12 71 PHE A N 1
ATOM 541 C CA . PHE A 1 71 ? -12.328 4.187 -3.924 1.00 97.12 71 PHE A CA 1
ATOM 542 C C . PHE A 1 71 ? -13.395 4.963 -4.721 1.00 97.12 71 PHE A C 1
ATOM 544 O O . PHE A 1 71 ? -13.717 6.101 -4.381 1.00 97.12 71 PHE A O 1
ATOM 551 N N . ALA A 1 72 ? -14.025 4.348 -5.731 1.00 96.25 72 ALA A N 1
ATOM 552 C CA . ALA A 1 72 ? -15.142 4.953 -6.462 1.00 96.25 72 ALA A CA 1
ATOM 553 C C . ALA A 1 72 ? -16.335 5.265 -5.553 1.00 96.25 72 ALA A C 1
ATOM 555 O O . ALA A 1 72 ? -16.973 6.305 -5.719 1.00 96.25 72 ALA A O 1
ATOM 556 N N . GLN A 1 73 ? -16.630 4.385 -4.591 1.00 96.62 73 GLN A N 1
ATOM 557 C CA . GLN A 1 73 ? -17.716 4.599 -3.637 1.00 96.62 73 GLN A CA 1
ATOM 558 C C . GLN A 1 73 ? -17.442 5.833 -2.770 1.00 96.62 73 GLN A C 1
ATOM 560 O O . GLN A 1 73 ? -18.318 6.684 -2.627 1.00 96.62 73 GLN A O 1
ATOM 565 N N . PHE A 1 74 ? -16.206 5.984 -2.284 1.00 97.25 74 PHE A N 1
ATOM 566 C CA . PHE A 1 74 ? -15.755 7.184 -1.578 1.00 97.25 74 PHE A CA 1
ATOM 567 C C . PHE A 1 74 ? -15.941 8.453 -2.419 1.00 97.25 74 PHE A C 1
ATOM 569 O O . PHE A 1 74 ? -16.528 9.431 -1.948 1.00 97.25 74 PHE A O 1
ATOM 576 N N . ILE A 1 75 ? -15.482 8.443 -3.674 1.00 97.31 75 ILE A N 1
ATOM 577 C CA . ILE A 1 75 ? -15.603 9.594 -4.578 1.00 97.31 75 ILE A CA 1
ATOM 578 C C . ILE A 1 75 ? -17.077 9.940 -4.819 1.00 97.31 75 ILE A C 1
ATOM 580 O O . ILE A 1 75 ? -17.448 11.111 -4.755 1.00 97.31 75 ILE A O 1
ATOM 584 N N . SER A 1 76 ? -17.927 8.935 -5.044 1.00 96.50 76 SER A N 1
ATOM 585 C CA . SER A 1 76 ? -19.365 9.119 -5.254 1.00 96.50 76 SER A CA 1
ATOM 586 C C . SER A 1 76 ? -20.072 9.676 -4.017 1.00 96.50 76 SER A C 1
ATOM 588 O O . SER A 1 76 ? -20.941 10.532 -4.149 1.00 96.50 76 SER A O 1
ATOM 590 N N . ALA A 1 77 ? -19.709 9.207 -2.821 1.00 96.25 77 ALA A N 1
ATOM 591 C CA . ALA A 1 77 ? -20.349 9.610 -1.570 1.00 96.25 77 ALA A CA 1
ATOM 592 C C . ALA A 1 77 ? -19.934 11.015 -1.107 1.00 96.25 77 ALA A C 1
ATOM 594 O O . ALA A 1 77 ? -20.706 11.709 -0.450 1.00 96.25 77 ALA A O 1
ATOM 595 N N . THR A 1 78 ? -18.708 11.438 -1.423 1.00 96.62 78 THR A N 1
ATOM 596 C CA . THR A 1 78 ? -18.117 12.668 -0.867 1.00 96.62 78 THR A CA 1
ATOM 597 C C . THR A 1 78 ? -17.930 13.783 -1.888 1.00 96.62 78 THR A C 1
ATOM 599 O O . THR A 1 78 ? -17.734 14.937 -1.512 1.00 96.62 78 THR A O 1
ATOM 602 N N . GLY A 1 79 ? -17.939 13.458 -3.183 1.00 96.75 79 GLY A N 1
ATOM 603 C CA . GLY A 1 79 ? -17.558 14.385 -4.244 1.00 96.75 79 GLY A CA 1
ATOM 604 C C . GLY A 1 79 ? -16.071 14.765 -4.238 1.00 96.75 79 GLY A C 1
ATOM 605 O O . GLY A 1 79 ? -15.708 15.739 -4.912 1.00 96.75 79 GLY A O 1
ATOM 606 N N . HIS A 1 80 ? -15.225 14.030 -3.497 1.00 97.31 80 HIS A N 1
ATOM 607 C CA . HIS A 1 80 ? -13.791 14.298 -3.350 1.00 97.31 80 HIS A CA 1
ATOM 608 C C . HIS A 1 80 ? -13.090 14.429 -4.707 1.00 97.31 80 HIS A C 1
ATOM 610 O O . HIS A 1 80 ? -13.369 13.702 -5.663 1.00 97.31 80 HIS A O 1
ATOM 616 N N . LYS A 1 81 ? -12.179 15.400 -4.806 1.00 95.44 81 LYS A N 1
ATOM 617 C CA . LYS A 1 81 ? -11.463 15.721 -6.044 1.00 95.44 81 LYS A CA 1
ATOM 618 C C . LYS A 1 81 ? -10.069 15.112 -5.997 1.00 95.44 81 LYS A C 1
ATOM 620 O O . LYS A 1 81 ? -9.160 15.685 -5.411 1.00 95.44 81 LYS A O 1
ATOM 625 N N . ALA A 1 82 ? -9.926 13.960 -6.640 1.00 91.44 82 ALA A N 1
ATOM 626 C CA . ALA A 1 82 ? -8.640 13.303 -6.826 1.00 91.44 82 ALA A CA 1
ATOM 627 C C . ALA A 1 82 ? -7.827 13.939 -7.979 1.00 91.44 82 ALA A C 1
ATOM 629 O O . ALA A 1 82 ? -8.408 14.604 -8.852 1.00 91.44 82 ALA A O 1
ATOM 630 N N . PRO A 1 83 ? -6.497 13.726 -8.017 1.00 90.62 83 PRO A N 1
ATOM 631 C CA . PRO A 1 83 ? -5.633 14.210 -9.090 1.00 90.62 83 PRO A CA 1
ATOM 632 C C . PRO A 1 83 ? -6.096 13.763 -10.484 1.00 90.62 83 PRO A C 1
ATOM 634 O O . PRO A 1 83 ? -6.643 12.677 -10.662 1.00 90.62 83 PRO A O 1
ATOM 637 N N . ARG A 1 84 ? -5.857 14.616 -11.488 1.00 88.75 84 ARG A N 1
ATOM 638 C CA . ARG A 1 84 ? -6.130 14.329 -12.916 1.00 88.75 84 ARG A CA 1
ATOM 639 C C . ARG A 1 84 ? -4.868 14.044 -13.732 1.00 88.75 84 ARG A C 1
ATOM 641 O O . ARG A 1 84 ? -4.947 13.821 -14.941 1.00 8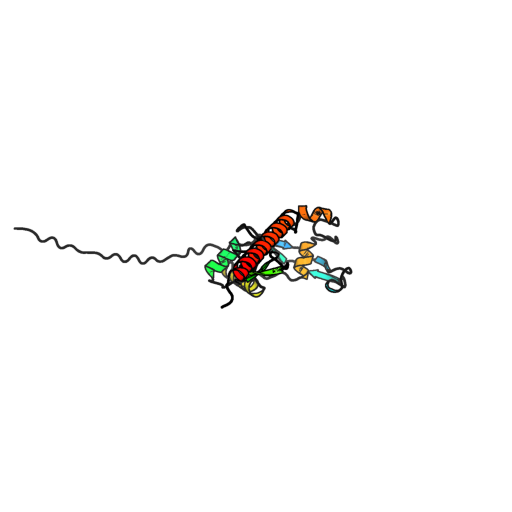8.75 84 ARG A O 1
ATOM 648 N N . GLN A 1 85 ? -3.721 14.113 -13.069 1.00 88.38 85 GLN A N 1
ATOM 649 C CA . GLN A 1 85 ? -2.417 13.761 -13.595 1.00 88.38 85 GLN A CA 1
ATOM 650 C C . GLN A 1 85 ? -1.660 13.008 -12.509 1.00 88.38 85 GLN A C 1
ATOM 652 O O . GLN A 1 85 ? -1.795 13.311 -11.320 1.00 88.38 85 GLN A O 1
ATOM 657 N N . CYS A 1 86 ? -0.863 12.042 -12.930 1.00 87.44 86 CYS A N 1
ATOM 658 C CA . CYS A 1 86 ? -0.013 11.254 -12.058 1.00 87.44 86 CYS A CA 1
ATOM 659 C C . CYS A 1 86 ? 1.216 10.790 -12.830 1.00 87.44 86 CYS A C 1
ATOM 661 O O . CYS A 1 86 ? 1.193 10.675 -14.060 1.00 87.44 86 CYS A O 1
ATOM 663 N N . ILE A 1 87 ? 2.278 10.500 -12.083 1.00 82.75 87 ILE A N 1
ATOM 664 C CA . ILE A 1 87 ? 3.421 9.766 -12.612 1.00 82.75 87 ILE A CA 1
ATOM 665 C C . ILE A 1 87 ? 2.945 8.351 -12.922 1.00 82.75 87 ILE A C 1
ATOM 667 O O . ILE A 1 87 ? 2.418 7.664 -12.047 1.00 82.75 87 ILE A O 1
ATOM 671 N N . GLN A 1 88 ? 3.118 7.932 -14.168 1.00 78.81 88 GLN A N 1
ATOM 672 C CA . GLN A 1 88 ? 2.777 6.591 -14.624 1.00 78.81 88 GLN A CA 1
ATOM 673 C C . GLN A 1 88 ? 4.047 5.902 -15.125 1.00 78.81 88 GLN A C 1
ATOM 675 O O . GLN A 1 88 ? 4.928 6.544 -15.697 1.00 78.81 88 GLN A O 1
ATOM 680 N N . MET A 1 89 ? 4.146 4.586 -14.924 1.00 72.50 89 MET A N 1
ATOM 681 C CA . MET A 1 89 ? 5.224 3.752 -15.483 1.00 72.50 89 MET A CA 1
ATOM 682 C C . MET A 1 89 ? 4.960 3.459 -16.968 1.00 72.50 89 MET A C 1
ATOM 684 O O . MET A 1 89 ? 4.930 2.314 -17.403 1.00 72.50 89 MET A O 1
ATOM 688 N N . ALA A 1 90 ? 4.686 4.515 -17.724 1.00 66.81 90 ALA A N 1
ATOM 689 C CA . ALA A 1 90 ? 4.350 4.492 -19.135 1.00 66.81 90 ALA A CA 1
ATOM 690 C C . ALA A 1 90 ? 4.875 5.778 -19.793 1.00 66.81 90 ALA A C 1
ATOM 692 O O . ALA A 1 90 ? 5.175 6.756 -19.100 1.00 66.81 90 ALA A O 1
ATOM 693 N N . GLY A 1 91 ? 4.961 5.779 -21.123 1.00 62.50 91 GLY A N 1
ATOM 694 C CA . GLY A 1 91 ? 5.482 6.906 -21.901 1.00 62.50 91 GLY A CA 1
ATOM 695 C C . GLY A 1 91 ? 7.012 7.009 -21.924 1.00 62.50 91 GLY A C 1
ATOM 696 O O . GLY A 1 91 ? 7.732 6.115 -21.474 1.00 62.50 91 GLY A O 1
ATOM 697 N N . ASN A 1 92 ? 7.504 8.110 -22.493 1.00 61.50 92 ASN A N 1
ATOM 698 C CA . ASN A 1 92 ? 8.922 8.396 -22.690 1.00 61.50 92 ASN A CA 1
ATOM 699 C C . ASN A 1 92 ? 9.245 9.835 -22.223 1.00 61.50 92 ASN A C 1
ATOM 701 O O . ASN A 1 92 ? 8.748 10.798 -22.814 1.00 61.50 92 ASN A O 1
ATOM 705 N N . PRO A 1 93 ? 10.070 10.026 -21.178 1.00 64.19 93 PRO A N 1
ATOM 706 C CA . PRO A 1 93 ? 10.782 9.006 -20.412 1.00 64.19 93 PRO A CA 1
ATOM 707 C C . PRO A 1 93 ? 9.857 8.184 -19.505 1.00 64.19 93 PRO A C 1
ATOM 709 O O . PRO A 1 93 ? 8.756 8.601 -19.153 1.00 64.19 93 PRO A O 1
ATOM 712 N N . TRP A 1 94 ? 10.355 7.024 -19.081 1.00 59.25 94 TRP A N 1
ATOM 713 C CA . TRP A 1 94 ? 9.748 6.234 -18.014 1.00 59.25 94 TRP A CA 1
ATOM 714 C C . TRP A 1 94 ? 9.553 7.074 -16.749 1.00 59.25 94 TRP A C 1
ATOM 716 O O . TRP A 1 94 ? 10.445 7.833 -16.375 1.00 59.25 94 TRP A O 1
ATOM 726 N N . PHE A 1 95 ? 8.410 6.902 -16.077 1.00 69.75 95 PHE A N 1
ATOM 727 C CA . PHE A 1 95 ? 7.953 7.769 -14.982 1.00 69.75 95 PHE A CA 1
ATOM 728 C C . PHE A 1 95 ? 7.610 9.197 -15.435 1.00 69.75 95 PHE A C 1
ATOM 730 O O . PHE A 1 95 ? 7.901 10.176 -14.744 1.00 69.75 95 PHE A O 1
ATOM 737 N N . ALA A 1 96 ? 6.937 9.333 -16.578 1.00 72.88 96 ALA A N 1
ATOM 738 C CA . ALA A 1 96 ? 6.377 10.610 -16.989 1.00 72.88 96 ALA A CA 1
ATOM 739 C C . ALA A 1 96 ? 5.117 10.952 -16.177 1.00 72.88 96 ALA A C 1
ATOM 741 O O . ALA A 1 96 ? 4.231 10.117 -15.964 1.00 72.88 96 ALA A O 1
ATOM 742 N N . SER A 1 97 ? 5.010 12.218 -15.765 1.00 80.94 97 SER A N 1
ATOM 743 C CA . SER A 1 97 ? 3.726 12.781 -15.346 1.00 80.94 97 SER A CA 1
ATOM 744 C C . SER A 1 97 ? 2.842 12.927 -16.579 1.00 80.94 97 SER A C 1
ATOM 746 O O . SER A 1 97 ? 3.168 13.674 -17.502 1.00 80.94 97 SER A O 1
ATOM 748 N N . MET A 1 98 ? 1.735 12.193 -16.611 1.00 80.31 98 MET A N 1
ATOM 749 C CA . MET A 1 98 ? 0.819 12.157 -17.748 1.00 80.31 98 MET A CA 1
ATOM 750 C C . MET A 1 98 ? -0.627 12.288 -17.285 1.00 80.31 98 MET A C 1
ATOM 752 O O . MET A 1 98 ? -0.946 12.127 -16.103 1.00 80.31 98 MET A O 1
ATOM 756 N N . ALA A 1 99 ? -1.520 12.568 -18.236 1.00 84.69 99 ALA A N 1
ATOM 757 C CA . ALA A 1 99 ? -2.953 12.521 -17.989 1.00 84.69 99 ALA A CA 1
ATOM 758 C C . ALA A 1 99 ? -3.347 11.132 -17.464 1.00 84.69 99 ALA A C 1
ATOM 760 O O . ALA A 1 99 ? -3.025 10.107 -18.064 1.00 84.69 99 ALA A O 1
ATOM 761 N N . GLY A 1 100 ? -4.024 11.113 -16.322 1.00 87.69 100 GLY A N 1
ATOM 762 C CA . GLY A 1 100 ? -4.432 9.891 -15.649 1.00 87.69 100 GLY A CA 1
ATOM 763 C C . GLY A 1 100 ? -4.951 10.191 -14.253 1.00 87.69 100 GLY A C 1
ATOM 764 O O . GLY A 1 100 ? -4.590 11.196 -13.644 1.00 87.69 100 GLY A O 1
ATOM 765 N N . ASN A 1 101 ? -5.843 9.352 -13.757 1.00 90.94 101 ASN A N 1
ATOM 766 C CA . ASN A 1 101 ? -6.434 9.504 -12.437 1.00 90.94 101 ASN A CA 1
ATOM 767 C C . ASN A 1 101 ? -6.744 8.127 -11.829 1.00 90.94 101 ASN A C 1
ATOM 769 O O . ASN A 1 101 ? -6.488 7.084 -12.434 1.00 90.94 101 ASN A O 1
ATOM 773 N N . TRP A 1 102 ? -7.321 8.145 -10.632 1.00 93.62 102 TRP A N 1
ATOM 774 C CA . TRP A 1 102 ? -7.655 6.966 -9.837 1.00 93.62 102 TRP A CA 1
ATOM 775 C C . TRP A 1 102 ? -8.519 5.896 -10.538 1.00 93.62 102 TRP A C 1
ATOM 777 O O . TRP A 1 102 ? -8.425 4.737 -10.151 1.00 93.62 102 TRP A O 1
ATOM 787 N N . ASN A 1 103 ? -9.337 6.230 -11.550 1.00 92.75 103 ASN A N 1
ATOM 788 C CA . ASN A 1 103 ? -10.135 5.256 -12.322 1.00 92.75 103 ASN A CA 1
ATOM 789 C C . ASN A 1 103 ? -9.834 5.208 -13.820 1.00 92.75 103 ASN A C 1
ATOM 791 O O . ASN A 1 103 ? -10.492 4.473 -14.554 1.00 92.75 103 ASN A O 1
ATOM 795 N N . ALA A 1 104 ? -8.881 6.005 -14.281 1.00 86.81 104 ALA A N 1
ATOM 796 C CA . ALA A 1 104 ? -8.495 6.073 -15.676 1.00 86.81 104 ALA A CA 1
ATOM 797 C C . ALA A 1 104 ? -6.998 6.355 -15.741 1.00 86.81 104 ALA A C 1
ATOM 799 O O . ALA A 1 104 ? -6.573 7.507 -15.840 1.00 86.81 104 ALA A O 1
ATOM 800 N N . ASN A 1 105 ? -6.195 5.301 -15.652 1.00 82.56 105 ASN A N 1
ATOM 801 C CA . ASN A 1 105 ? -4.759 5.350 -15.897 1.00 82.56 105 ASN A CA 1
ATOM 802 C C . ASN A 1 105 ? -4.366 4.241 -16.881 1.00 82.56 105 ASN A C 1
ATOM 804 O O . ASN A 1 105 ? -5.158 3.355 -17.190 1.00 82.56 105 ASN A O 1
ATOM 808 N N . THR A 1 106 ? -3.149 4.325 -17.405 1.00 77.81 106 THR A N 1
ATOM 809 C CA . THR A 1 106 ? -2.658 3.431 -18.466 1.00 77.81 106 THR A CA 1
ATOM 810 C C . THR A 1 106 ? -2.387 2.000 -18.003 1.00 77.81 106 THR A C 1
ATOM 812 O O . THR A 1 106 ? -2.302 1.116 -18.849 1.00 77.81 106 THR A O 1
ATOM 815 N N . LEU A 1 107 ? -2.264 1.773 -16.692 1.00 75.62 107 LEU A N 1
ATOM 816 C CA . LEU A 1 107 ? -1.805 0.511 -16.103 1.00 75.62 107 LEU A CA 1
ATOM 817 C C . LEU A 1 107 ? -2.914 -0.279 -15.401 1.00 75.62 107 LEU A C 1
ATOM 819 O O . LEU A 1 107 ? -2.697 -1.437 -15.057 1.00 75.62 107 LEU A O 1
ATOM 823 N N . SER A 1 108 ? -4.077 0.336 -15.170 1.00 81.94 108 SER A N 1
ATOM 824 C CA . SER A 1 108 ? -5.222 -0.309 -14.536 1.00 81.94 108 SER A CA 1
ATOM 825 C C . SER A 1 108 ? -6.397 -0.411 -15.501 1.00 81.94 108 SER A C 1
ATOM 827 O O . SER A 1 108 ? -6.869 0.583 -16.057 1.00 81.94 108 SER A O 1
ATOM 829 N N . HIS A 1 109 ? -6.879 -1.634 -15.690 1.00 83.56 109 HIS A N 1
ATOM 830 C CA . HIS A 1 109 ? -7.941 -1.993 -16.627 1.00 83.56 109 HIS A CA 1
ATOM 831 C C . HIS A 1 109 ? -9.165 -2.599 -15.932 1.00 83.56 109 HIS A C 1
ATOM 833 O O . HIS A 1 109 ? -10.182 -2.850 -16.581 1.00 83.56 109 HIS A O 1
ATOM 839 N N . SER A 1 110 ? -9.099 -2.826 -14.618 1.00 91.06 110 SER A N 1
ATOM 840 C CA . SER A 1 110 ? -10.180 -3.432 -13.846 1.00 91.06 110 SER A CA 1
ATOM 841 C C . SER A 1 110 ? -10.538 -2.610 -12.615 1.00 91.06 110 SER A C 1
ATOM 843 O O . SER A 1 110 ? -9.688 -2.171 -11.851 1.00 91.06 110 SER A O 1
ATOM 845 N N . ARG A 1 111 ? -11.840 -2.511 -12.328 1.00 94.06 111 ARG A N 1
ATOM 846 C CA . ARG A 1 111 ? -12.341 -1.917 -11.074 1.00 94.06 111 ARG A CA 1
ATOM 847 C C . ARG A 1 111 ? -11.906 -2.684 -9.814 1.00 94.06 111 ARG A C 1
ATOM 849 O O . ARG A 1 111 ? -12.110 -2.186 -8.715 1.00 94.06 111 ARG A O 1
ATOM 856 N N . PHE A 1 112 ? -11.397 -3.906 -9.959 1.00 93.81 112 PHE A N 1
ATOM 857 C CA . PHE A 1 112 ? -10.930 -4.750 -8.853 1.00 93.81 112 PHE A CA 1
ATOM 858 C C . PHE A 1 112 ? -9.409 -4.721 -8.675 1.00 93.81 112 PHE A C 1
ATOM 860 O O . PHE A 1 112 ? -8.890 -5.396 -7.793 1.00 93.81 112 PHE A O 1
ATOM 867 N N . GLU A 1 113 ? -8.699 -3.963 -9.506 1.00 93.62 113 GLU A N 1
ATOM 868 C CA . GLU A 1 113 ? -7.280 -3.689 -9.306 1.00 93.62 113 GLU A CA 1
ATOM 869 C C . GLU A 1 113 ? -7.073 -2.588 -8.259 1.00 93.62 113 GLU A C 1
ATOM 871 O O . GLU A 1 113 ? -8.010 -1.827 -7.970 1.00 93.62 113 GLU A O 1
ATOM 876 N N . PRO A 1 114 ? -5.854 -2.490 -7.703 1.00 94.62 114 PRO A N 1
ATOM 877 C CA . PRO A 1 114 ? -5.485 -1.443 -6.762 1.00 94.62 114 PRO A CA 1
ATOM 878 C C . PRO A 1 114 ? -5.717 -0.050 -7.345 1.00 94.62 114 PRO A C 1
ATOM 880 O O . PRO A 1 114 ? -5.359 0.233 -8.491 1.00 94.62 114 PRO A O 1
ATOM 883 N N . VAL A 1 115 ? -6.287 0.847 -6.544 1.00 95.38 115 VAL A N 1
ATOM 884 C CA . VAL A 1 115 ? -6.373 2.259 -6.905 1.00 95.38 115 VAL A CA 1
ATOM 885 C C . VAL A 1 115 ? -4.967 2.859 -6.923 1.00 95.38 115 VAL A C 1
ATOM 887 O O . VAL A 1 115 ? -4.216 2.773 -5.954 1.00 95.38 115 VAL A O 1
ATOM 890 N N . THR A 1 116 ? -4.606 3.488 -8.036 1.00 92.75 116 THR A N 1
ATOM 891 C CA . THR A 1 116 ? -3.334 4.203 -8.203 1.00 92.75 116 THR A CA 1
ATOM 892 C C . THR A 1 116 ? -3.599 5.686 -8.463 1.00 92.75 116 THR A C 1
ATOM 894 O O . THR A 1 116 ? -4.741 6.139 -8.398 1.00 92.75 116 THR A O 1
ATOM 897 N N . CYS A 1 117 ? -2.559 6.481 -8.735 1.00 92.56 117 CYS A N 1
ATOM 898 C CA . CYS A 1 117 ? -2.711 7.907 -9.062 1.00 92.56 117 CYS A CA 1
ATOM 899 C C . CYS A 1 117 ? -3.416 8.739 -7.971 1.00 92.56 117 CYS A C 1
ATOM 901 O O . CYS A 1 117 ? -4.109 9.713 -8.269 1.00 92.56 117 CYS A O 1
ATOM 903 N N . ILE A 1 118 ? -3.207 8.366 -6.706 1.00 94.31 118 ILE A N 1
ATOM 904 C CA . ILE A 1 118 ? -3.666 9.093 -5.520 1.00 94.31 118 ILE A CA 1
ATOM 905 C C . ILE A 1 118 ? -2.468 9.490 -4.652 1.00 94.31 118 ILE A C 1
ATOM 907 O O . ILE A 1 118 ? -1.444 8.806 -4.640 1.00 94.31 118 ILE A O 1
ATOM 911 N N . GLY A 1 119 ? -2.576 10.606 -3.934 1.00 92.56 119 GLY A N 1
ATOM 912 C CA . GLY A 1 119 ? -1.566 11.060 -2.982 1.00 92.56 119 GLY A CA 1
ATOM 913 C C . GLY A 1 119 ? -1.914 10.724 -1.525 1.00 92.56 119 GLY A C 1
ATOM 914 O O . GLY A 1 119 ? -3.034 10.302 -1.227 1.00 92.56 119 GLY A O 1
ATOM 915 N N . PRO A 1 120 ? -1.001 10.998 -0.573 1.00 93.81 120 PRO A N 1
ATOM 916 C CA . PRO A 1 120 ? -1.245 10.755 0.852 1.00 93.81 120 PRO A CA 1
ATOM 917 C C . PRO A 1 120 ? -2.520 11.427 1.386 1.00 93.81 120 PRO A C 1
ATOM 919 O O . PRO A 1 120 ? -3.259 10.837 2.166 1.00 93.81 120 PRO A O 1
ATOM 922 N N . LYS A 1 121 ? -2.832 12.640 0.905 1.00 95.50 121 LYS A N 1
ATOM 923 C CA . LYS A 1 121 ? -4.046 13.377 1.299 1.00 95.50 121 LYS A CA 1
ATOM 924 C C . LYS A 1 121 ? -5.337 12.687 0.850 1.00 95.50 121 LYS A C 1
ATOM 926 O O . LYS A 1 121 ? -6.339 12.766 1.556 1.00 95.50 121 LYS A O 1
ATOM 931 N N . ASP A 1 122 ? -5.317 12.028 -0.306 1.00 97.50 122 ASP A N 1
ATOM 932 C CA . ASP A 1 122 ? -6.463 11.285 -0.833 1.00 97.50 122 ASP A CA 1
ATOM 933 C C . ASP A 1 122 ? -6.693 10.005 -0.021 1.00 97.50 122 ASP A C 1
ATOM 935 O O . ASP A 1 122 ? -7.825 9.705 0.355 1.00 97.50 122 ASP A O 1
ATOM 939 N N . ALA A 1 123 ? -5.610 9.295 0.319 1.00 97.19 123 ALA A N 1
ATOM 940 C CA . ALA A 1 123 ? -5.661 8.128 1.195 1.00 97.19 123 ALA A CA 1
ATOM 941 C C . ALA A 1 123 ? -6.192 8.491 2.594 1.00 97.19 123 ALA A C 1
ATOM 943 O O . ALA A 1 123 ? -7.094 7.828 3.104 1.00 97.19 123 ALA A O 1
ATOM 944 N N . ASP A 1 124 ? -5.711 9.586 3.190 1.00 97.12 124 ASP A N 1
ATOM 945 C CA . ASP A 1 124 ? -6.213 10.076 4.478 1.00 97.12 124 ASP A CA 1
ATOM 946 C C . ASP A 1 124 ? -7.701 10.446 4.423 1.00 97.12 124 ASP A C 1
ATOM 948 O O . ASP A 1 124 ? -8.447 10.173 5.368 1.00 97.12 124 ASP A O 1
ATOM 952 N N . ALA A 1 125 ? -8.152 11.076 3.334 1.00 98.06 125 ALA A N 1
ATOM 953 C CA . ALA A 1 125 ? -9.557 11.424 3.144 1.00 98.06 125 ALA A CA 1
ATOM 954 C C . ALA A 1 125 ? -10.439 10.170 3.028 1.00 98.06 125 ALA A C 1
ATOM 956 O O . ALA A 1 125 ? -11.461 10.083 3.713 1.00 98.06 125 ALA A O 1
ATOM 957 N N . TYR A 1 126 ? -10.003 9.177 2.247 1.00 98.00 126 TYR A N 1
ATOM 958 C CA . TYR A 1 126 ? -10.664 7.877 2.130 1.00 98.00 126 TYR A CA 1
ATOM 959 C C . TYR A 1 126 ? -10.790 7.179 3.489 1.00 98.00 126 TYR A C 1
ATOM 961 O O . TYR A 1 126 ? -11.872 6.741 3.873 1.00 98.00 126 TYR A O 1
ATOM 969 N N . ILE A 1 127 ? -9.707 7.139 4.267 1.00 97.31 127 ILE A N 1
ATOM 970 C CA . ILE A 1 127 ? -9.669 6.511 5.593 1.00 97.31 127 ILE A CA 1
ATOM 971 C C . ILE A 1 127 ? -10.626 7.202 6.570 1.00 97.31 127 ILE A C 1
ATOM 973 O O . ILE A 1 127 ? -11.349 6.530 7.308 1.00 97.31 127 ILE A O 1
ATOM 977 N N . LYS A 1 128 ? -10.652 8.541 6.580 1.00 97.25 128 LYS A N 1
ATOM 978 C CA . LYS A 1 128 ? -11.569 9.321 7.428 1.00 97.25 128 LYS A CA 1
ATOM 979 C C . LYS A 1 128 ? -13.025 9.070 7.058 1.00 97.25 128 LYS A C 1
ATOM 981 O O . LYS A 1 128 ? -13.857 8.918 7.951 1.00 97.25 128 LYS A O 1
ATOM 986 N N . TRP A 1 129 ? -13.324 9.011 5.763 1.00 97.25 129 TRP A N 1
ATOM 987 C CA . TRP A 1 129 ? -14.653 8.658 5.279 1.00 97.25 129 TRP A CA 1
ATOM 988 C C . TRP A 1 129 ? -15.036 7.234 5.703 1.00 97.25 129 TRP A C 1
ATOM 990 O O . TRP A 1 129 ? -16.054 7.067 6.365 1.00 97.25 129 TRP A O 1
ATOM 1000 N N . MET A 1 130 ? -14.181 6.235 5.468 1.00 96.50 130 MET A N 1
ATOM 1001 C CA . MET A 1 130 ? -14.420 4.851 5.904 1.00 96.50 130 MET A CA 1
ATOM 1002 C C . MET A 1 130 ? -14.677 4.745 7.409 1.00 96.50 130 MET A C 1
ATOM 1004 O O . MET A 1 130 ? -15.590 4.039 7.840 1.00 96.50 130 MET A O 1
ATOM 1008 N N . ALA A 1 131 ? -13.903 5.464 8.225 1.00 96.19 131 ALA A N 1
ATOM 1009 C CA . ALA A 1 131 ? -14.091 5.489 9.672 1.00 96.19 131 ALA A CA 1
ATOM 1010 C C . ALA A 1 131 ? -15.448 6.084 10.076 1.00 96.19 131 ALA A C 1
ATOM 1012 O O . ALA A 1 131 ? -16.104 5.567 10.980 1.00 96.19 131 ALA A O 1
ATOM 1013 N N . LYS A 1 132 ? -15.892 7.138 9.384 1.00 96.12 132 LYS A N 1
ATOM 1014 C CA . LYS A 1 132 ? -17.207 7.749 9.593 1.00 96.12 132 LYS A CA 1
ATOM 1015 C C . LYS A 1 132 ? -18.342 6.797 9.205 1.00 96.12 132 LYS A C 1
ATOM 1017 O O . LYS A 1 132 ? -19.265 6.631 9.993 1.00 96.12 132 LYS A O 1
ATOM 1022 N N . GLU A 1 133 ? -18.267 6.169 8.033 1.00 95.19 133 GLU A N 1
ATOM 1023 C CA . GLU A 1 133 ? -19.353 5.326 7.510 1.00 95.19 133 GLU A CA 1
ATOM 1024 C C . GLU A 1 133 ? -19.510 4.001 8.272 1.00 95.19 133 GLU A C 1
ATOM 1026 O O . GLU A 1 133 ? -20.607 3.458 8.375 1.00 95.19 133 GLU A O 1
ATOM 1031 N N . THR A 1 134 ? -18.422 3.470 8.833 1.00 95.06 134 THR A N 1
ATOM 1032 C CA . THR A 1 134 ? -18.428 2.175 9.542 1.00 95.06 134 THR A CA 1
ATOM 1033 C C . THR A 1 134 ? -18.432 2.300 11.067 1.00 95.06 134 THR A C 1
ATOM 1035 O O . THR A 1 134 ? -18.663 1.312 11.764 1.00 95.06 134 THR A O 1
ATOM 1038 N N . GLY A 1 135 ? -18.089 3.475 11.608 1.00 95.69 135 GLY A N 1
ATOM 1039 C CA . GLY A 1 135 ? -17.806 3.667 13.034 1.00 95.69 135 GLY A CA 1
ATOM 1040 C C . GLY A 1 135 ? -16.529 2.970 13.531 1.00 95.69 135 GLY A C 1
ATOM 1041 O O . GLY A 1 135 ? -16.287 2.916 14.739 1.00 95.69 135 GLY A O 1
ATOM 1042 N N . LYS A 1 136 ? -15.703 2.412 12.634 1.00 95.56 136 LYS A N 1
ATOM 1043 C CA . LYS A 1 136 ? -14.455 1.706 12.969 1.00 95.56 136 LYS A CA 1
ATOM 1044 C C . LYS A 1 136 ? -13.247 2.629 12.826 1.00 95.56 136 LYS A C 1
ATOM 1046 O O . LYS A 1 136 ? -13.276 3.644 12.140 1.00 95.56 136 LYS A O 1
ATOM 1051 N N . LYS A 1 137 ? -12.145 2.271 13.485 1.00 95.69 137 LYS A N 1
ATOM 1052 C CA . LYS A 1 137 ? -10.883 3.017 13.388 1.00 95.69 137 LYS A CA 1
ATOM 1053 C C . LYS A 1 137 ? -10.028 2.443 12.261 1.00 95.69 137 LYS A C 1
ATOM 1055 O O . LYS A 1 137 ? -9.617 1.289 12.344 1.00 95.69 137 LYS A O 1
ATOM 1060 N N . TYR A 1 138 ? -9.720 3.273 11.270 1.00 96.75 138 TYR A N 1
ATOM 1061 C CA . TYR A 1 138 ? -8.783 2.971 10.188 1.00 96.75 138 TYR A CA 1
ATOM 1062 C C . TYR A 1 138 ? -7.643 3.990 10.173 1.00 96.75 138 TYR A C 1
ATOM 1064 O O . TYR A 1 138 ? -7.803 5.119 10.638 1.00 96.75 138 TYR A O 1
ATOM 1072 N N . ARG A 1 139 ? -6.489 3.577 9.647 1.00 97.00 139 ARG A N 1
ATOM 1073 C CA . ARG A 1 139 ? -5.304 4.411 9.406 1.00 97.00 139 ARG A CA 1
ATOM 1074 C C . ARG A 1 139 ? -4.390 3.726 8.392 1.00 97.00 139 ARG A C 1
ATOM 1076 O O . ARG A 1 139 ? -4.513 2.519 8.188 1.00 97.00 139 ARG A O 1
ATOM 1083 N N . LEU A 1 140 ? -3.453 4.477 7.819 1.00 97.25 140 LEU A N 1
ATOM 1084 C CA . LEU A 1 140 ? -2.326 3.879 7.108 1.00 97.25 140 LEU A CA 1
ATOM 1085 C C . LEU A 1 140 ? -1.455 3.079 8.096 1.00 97.25 140 LEU A C 1
ATOM 1087 O O . LEU A 1 140 ? -1.347 3.478 9.269 1.00 97.25 140 LEU A O 1
ATOM 1091 N N . PRO A 1 141 ? -0.856 1.953 7.666 1.00 97.75 141 PRO A N 1
ATOM 1092 C CA . PRO A 1 141 ? 0.156 1.275 8.464 1.00 97.75 141 PRO A CA 1
ATOM 1093 C C . PRO A 1 141 ? 1.376 2.187 8.628 1.00 97.75 141 PRO A C 1
ATOM 1095 O O . PRO A 1 141 ? 1.675 3.004 7.756 1.00 97.75 141 PRO A O 1
ATOM 1098 N N . THR A 1 142 ? 2.091 2.052 9.743 1.00 98.12 142 THR A N 1
ATOM 1099 C CA . THR A 1 142 ? 3.455 2.593 9.800 1.00 98.12 142 THR A CA 1
ATOM 1100 C C . THR A 1 142 ? 4.361 1.766 8.886 1.00 98.12 142 THR A C 1
ATOM 1102 O O . THR A 1 142 ? 4.031 0.626 8.553 1.00 98.12 142 THR A O 1
ATOM 1105 N N . GLU A 1 143 ? 5.521 2.299 8.505 1.00 97.69 143 GLU A N 1
ATOM 1106 C CA . GLU A 1 143 ? 6.502 1.538 7.720 1.00 97.69 143 GLU A CA 1
ATOM 1107 C C . GLU A 1 143 ? 6.889 0.223 8.422 1.00 97.69 143 GLU A C 1
ATOM 1109 O O . GLU A 1 143 ? 6.863 -0.842 7.811 1.00 97.69 143 GLU A O 1
ATOM 1114 N N . ALA A 1 144 ? 7.121 0.275 9.739 1.00 98.38 144 ALA A N 1
ATOM 1115 C CA . ALA A 1 144 ? 7.424 -0.904 10.546 1.00 98.38 144 ALA A CA 1
ATOM 1116 C C . ALA A 1 144 ? 6.291 -1.941 10.564 1.00 98.38 144 ALA A C 1
ATOM 1118 O O . ALA A 1 144 ? 6.549 -3.140 10.504 1.00 98.38 144 ALA A O 1
ATOM 1119 N N . GLU A 1 145 ? 5.033 -1.506 10.648 1.00 98.69 145 GLU A N 1
ATOM 1120 C CA . GLU A 1 145 ? 3.884 -2.414 10.581 1.00 98.69 145 GLU A CA 1
ATOM 1121 C C . GLU A 1 145 ? 3.749 -3.055 9.199 1.00 98.69 145 GLU A C 1
ATOM 1123 O O . GLU A 1 145 ? 3.482 -4.256 9.110 1.00 98.69 145 GLU A O 1
ATOM 1128 N N . TRP A 1 146 ? 3.955 -2.272 8.136 1.00 98.44 146 TRP A N 1
ATOM 1129 C CA . TRP A 1 146 ? 3.909 -2.765 6.764 1.00 98.44 146 TRP A CA 1
ATOM 1130 C C . TRP A 1 146 ? 5.011 -3.799 6.515 1.00 98.44 146 TRP A C 1
ATOM 1132 O O . TRP A 1 146 ? 4.716 -4.901 6.055 1.00 98.44 146 TRP A O 1
ATOM 1142 N N . GLU A 1 147 ? 6.260 -3.504 6.892 1.00 98.19 147 GLU A N 1
ATOM 1143 C CA . GLU A 1 147 ? 7.381 -4.428 6.699 1.00 98.19 147 GLU A CA 1
ATOM 1144 C C . GLU A 1 147 ? 7.245 -5.684 7.573 1.00 98.19 147 GLU A C 1
ATOM 1146 O O . GLU A 1 147 ? 7.463 -6.797 7.089 1.00 98.19 147 GLU A O 1
ATOM 1151 N N . TYR A 1 148 ? 6.806 -5.544 8.830 1.00 98.50 148 TYR A N 1
ATOM 1152 C CA . TYR A 1 148 ? 6.542 -6.680 9.719 1.00 98.50 148 TYR A CA 1
ATOM 1153 C C . TYR A 1 148 ? 5.517 -7.646 9.117 1.00 98.50 148 TYR A C 1
ATOM 1155 O O . TYR A 1 148 ? 5.733 -8.862 9.080 1.00 98.50 148 TYR A O 1
ATOM 1163 N N . ALA A 1 149 ? 4.408 -7.104 8.607 1.00 98.06 149 ALA A N 1
ATOM 1164 C CA . ALA A 1 149 ? 3.370 -7.902 7.979 1.00 98.06 149 ALA A CA 1
ATOM 1165 C C . ALA A 1 149 ? 3.828 -8.500 6.639 1.00 98.06 149 ALA A C 1
ATOM 1167 O O . ALA A 1 149 ? 3.556 -9.672 6.385 1.00 98.06 149 ALA A O 1
ATOM 1168 N N . HIS A 1 150 ? 4.568 -7.744 5.820 1.00 95.94 150 HIS A N 1
ATOM 1169 C CA . HIS A 1 150 ? 5.127 -8.219 4.551 1.00 95.94 150 HIS A CA 1
ATOM 1170 C C . HIS A 1 150 ? 6.102 -9.389 4.748 1.00 95.94 150 HIS A C 1
ATOM 1172 O O . HIS A 1 150 ? 6.100 -10.347 3.973 1.00 95.94 150 HIS A O 1
ATOM 1178 N N . ARG A 1 151 ? 6.923 -9.334 5.803 1.00 96.44 151 ARG A N 1
ATOM 1179 C CA . ARG A 1 151 ? 7.883 -10.390 6.142 1.00 96.44 151 ARG A CA 1
ATOM 1180 C C . ARG A 1 151 ? 7.216 -11.649 6.675 1.00 96.44 151 ARG A C 1
ATOM 1182 O O . ARG A 1 151 ? 7.769 -12.728 6.494 1.00 96.44 151 ARG A O 1
ATOM 1189 N N . ALA A 1 152 ? 6.071 -11.542 7.350 1.00 95.75 152 ALA A N 1
ATOM 1190 C CA . ALA A 1 152 ? 5.345 -12.683 7.920 1.00 95.75 152 ALA A CA 1
ATOM 1191 C C . ALA A 1 152 ? 6.239 -13.630 8.763 1.00 95.75 152 ALA A C 1
ATOM 1193 O O . ALA A 1 152 ? 6.102 -14.852 8.716 1.00 95.75 152 ALA A O 1
ATOM 1194 N N . GLY A 1 153 ? 7.192 -13.060 9.515 1.00 95.38 153 GLY A N 1
ATOM 1195 C CA . GLY A 1 153 ? 8.175 -13.795 10.328 1.00 95.38 153 GLY A CA 1
ATOM 1196 C C . GLY A 1 153 ? 9.431 -14.272 9.582 1.00 95.38 153 GLY A C 1
ATOM 1197 O O . GLY A 1 153 ? 10.329 -14.841 10.196 1.00 95.38 153 GLY A O 1
ATOM 1198 N N . SER A 1 154 ? 9.523 -14.039 8.274 1.00 95.50 154 SER A N 1
ATOM 1199 C CA . SER A 1 154 ? 10.684 -14.361 7.443 1.00 95.50 154 SER A CA 1
ATOM 1200 C C . SER A 1 154 ? 11.785 -13.299 7.536 1.00 95.50 154 SER A C 1
ATOM 1202 O O . SER A 1 154 ? 11.518 -12.099 7.573 1.00 95.50 154 SER A O 1
ATOM 1204 N N . THR A 1 155 ? 13.042 -13.736 7.463 1.00 93.38 155 THR A N 1
ATOM 1205 C CA . THR A 1 155 ? 14.233 -12.877 7.299 1.00 93.38 155 THR A CA 1
ATOM 1206 C C . THR A 1 155 ? 14.750 -12.844 5.855 1.00 93.38 155 THR A C 1
ATOM 1208 O O . THR A 1 155 ? 15.824 -12.319 5.579 1.00 93.38 155 THR A O 1
ATOM 1211 N N . ARG A 1 156 ? 14.008 -13.442 4.917 1.00 93.81 156 ARG A N 1
ATOM 1212 C CA . ARG A 1 156 ? 14.395 -13.567 3.503 1.00 93.81 156 ARG A CA 1
ATOM 1213 C C . ARG A 1 156 ? 14.284 -12.235 2.754 1.00 93.81 156 ARG A C 1
ATOM 1215 O O . ARG A 1 156 ? 13.614 -11.314 3.213 1.00 93.81 156 ARG A O 1
ATOM 1222 N N . LYS A 1 157 ? 14.914 -12.172 1.574 1.00 92.12 157 LYS A N 1
ATOM 1223 C CA . LYS A 1 157 ? 14.948 -10.977 0.709 1.00 92.12 157 LYS A CA 1
ATOM 1224 C C . LYS A 1 157 ? 13.559 -10.567 0.200 1.00 92.12 157 LYS A C 1
ATOM 1226 O O . LYS A 1 157 ? 13.279 -9.379 0.114 1.00 92.12 157 LYS A O 1
ATOM 1231 N N . TYR A 1 158 ? 12.700 -11.535 -0.121 1.00 93.00 158 TYR A N 1
ATOM 1232 C CA . TYR A 1 158 ? 11.337 -11.309 -0.607 1.00 93.00 158 TYR A CA 1
ATOM 1233 C C . TYR A 1 158 ? 10.317 -12.071 0.247 1.00 93.00 158 TYR A C 1
ATOM 1235 O O . TYR A 1 158 ? 10.645 -13.093 0.862 1.00 93.00 158 TYR A O 1
ATOM 1243 N N . SER A 1 159 ? 9.050 -11.648 0.203 1.00 92.50 159 SER A N 1
ATOM 1244 C CA . SER A 1 159 ? 7.929 -12.363 0.840 1.00 92.50 159 SER A CA 1
ATOM 1245 C C . SER A 1 159 ? 7.792 -13.819 0.368 1.00 92.50 159 SER A C 1
ATOM 1247 O O . SER A 1 159 ? 7.362 -14.686 1.126 1.00 92.50 159 SER A O 1
ATOM 1249 N N . PHE A 1 160 ? 8.223 -14.116 -0.861 1.00 93.25 160 PHE A N 1
ATOM 1250 C CA . PHE A 1 160 ? 8.189 -15.450 -1.470 1.00 93.25 160 PHE A CA 1
ATOM 1251 C C . PHE A 1 160 ? 9.523 -16.216 -1.413 1.00 93.25 160 PHE A C 1
ATOM 1253 O O . PHE A 1 160 ? 9.627 -17.316 -1.957 1.00 93.25 160 PHE A O 1
ATOM 1260 N N . GLY A 1 161 ? 10.558 -15.684 -0.758 1.00 94.50 161 GLY A N 1
ATOM 1261 C CA . GLY A 1 161 ? 11.840 -16.370 -0.590 1.00 94.50 161 GLY A CA 1
ATOM 1262 C C . GLY A 1 161 ? 13.056 -15.542 -0.996 1.00 94.50 161 GLY A C 1
ATOM 1263 O O . GLY A 1 161 ? 13.017 -14.321 -0.978 1.00 94.50 161 GLY A O 1
ATOM 1264 N N . ASN A 1 162 ? 14.158 -16.217 -1.335 1.00 95.38 162 ASN A N 1
ATOM 1265 C CA . ASN A 1 162 ? 15.406 -15.566 -1.767 1.00 95.38 162 ASN A CA 1
ATOM 1266 C C . ASN A 1 162 ? 15.637 -15.632 -3.286 1.00 95.38 162 ASN A C 1
ATOM 1268 O O . ASN A 1 162 ? 16.531 -14.964 -3.793 1.00 95.38 162 ASN A O 1
ATOM 1272 N N . ASN A 1 163 ? 14.860 -16.443 -4.011 1.00 94.88 163 ASN A N 1
ATOM 1273 C CA . ASN A 1 163 ? 15.038 -16.620 -5.448 1.00 94.88 163 ASN A CA 1
ATOM 1274 C C . ASN A 1 163 ? 14.264 -15.549 -6.227 1.00 94.88 163 ASN A C 1
ATOM 1276 O O . ASN A 1 163 ? 13.051 -15.658 -6.402 1.00 94.88 163 ASN A O 1
ATOM 1280 N N . GLU A 1 164 ? 14.984 -14.544 -6.717 1.00 91.75 164 GLU A N 1
ATOM 1281 C CA . GLU A 1 164 ? 14.444 -13.445 -7.523 1.00 91.75 164 GLU A CA 1
ATOM 1282 C C . GLU A 1 164 ? 13.769 -13.911 -8.819 1.00 91.75 164 GLU A C 1
ATOM 1284 O O . GLU A 1 164 ? 12.791 -13.307 -9.250 1.00 91.75 164 GLU A O 1
ATOM 1289 N N . ALA A 1 165 ? 14.193 -15.043 -9.393 1.00 91.69 165 ALA A N 1
ATOM 1290 C CA . ALA A 1 165 ? 13.587 -15.587 -10.611 1.00 91.69 165 ALA A CA 1
ATOM 1291 C C . ALA A 1 165 ? 12.105 -15.981 -10.437 1.00 91.69 165 ALA A C 1
ATOM 1293 O O . ALA A 1 165 ? 11.412 -16.236 -11.419 1.00 91.69 165 ALA A O 1
ATOM 1294 N N . LEU A 1 166 ? 11.599 -16.036 -9.199 1.00 92.25 166 LEU A N 1
ATOM 1295 C CA . LEU A 1 166 ? 10.189 -16.294 -8.905 1.00 92.25 166 LEU A CA 1
ATOM 1296 C C . LEU A 1 166 ? 9.329 -15.024 -8.866 1.00 92.25 166 LEU A C 1
ATOM 1298 O O . LEU A 1 166 ? 8.126 -15.139 -8.646 1.00 92.25 166 LEU A O 1
ATOM 1302 N N . ALA A 1 167 ? 9.892 -13.833 -9.075 1.00 91.19 167 ALA A N 1
ATOM 1303 C CA . ALA A 1 167 ? 9.163 -12.584 -8.886 1.00 91.19 167 ALA A CA 1
ATOM 1304 C C . ALA A 1 167 ? 7.894 -12.488 -9.757 1.00 91.19 167 ALA A C 1
ATOM 1306 O O . ALA A 1 167 ? 6.830 -12.195 -9.219 1.00 91.19 167 ALA A O 1
ATOM 1307 N N . CYS A 1 168 ? 7.947 -12.877 -11.039 1.00 88.88 168 CYS A N 1
ATOM 1308 C CA . CYS A 1 168 ? 6.766 -12.890 -11.921 1.00 88.88 168 CYS A CA 1
ATOM 1309 C C . CYS A 1 168 ? 5.650 -13.845 -11.463 1.00 88.88 168 CYS A C 1
ATOM 1311 O O . CYS A 1 168 ? 4.504 -13.704 -11.875 1.00 88.88 168 CYS A O 1
ATOM 1313 N N . ARG A 1 169 ? 5.964 -14.849 -10.631 1.00 91.69 169 ARG A N 1
ATOM 1314 C CA . ARG A 1 169 ? 4.961 -15.779 -10.093 1.00 91.69 169 ARG A CA 1
ATOM 1315 C C . ARG A 1 169 ? 4.160 -15.166 -8.945 1.00 91.69 169 ARG A C 1
ATOM 1317 O O . ARG A 1 169 ? 3.025 -15.574 -8.719 1.00 91.69 169 ARG A O 1
ATOM 1324 N N . TYR A 1 170 ? 4.767 -14.252 -8.194 1.00 91.19 170 TYR A N 1
ATOM 1325 C CA . TYR A 1 170 ? 4.211 -13.727 -6.944 1.00 91.19 170 TYR A CA 1
ATOM 1326 C C . TYR A 1 170 ? 3.896 -12.231 -6.992 1.00 91.19 170 TYR A C 1
ATOM 1328 O O . TYR A 1 170 ? 3.251 -11.729 -6.075 1.00 91.19 170 TYR A O 1
ATOM 1336 N N . GLY A 1 171 ? 4.322 -11.523 -8.037 1.00 88.31 171 GLY A N 1
ATOM 1337 C CA . GLY A 1 171 ? 4.055 -10.106 -8.228 1.00 88.31 171 GLY A CA 1
ATOM 1338 C C . GLY A 1 171 ? 3.766 -9.775 -9.685 1.00 88.31 171 GLY A C 1
ATOM 1339 O O . GLY A 1 171 ? 4.331 -10.374 -10.599 1.00 88.31 171 GLY A O 1
ATOM 1340 N N . ASN A 1 172 ? 2.902 -8.781 -9.883 1.00 85.81 172 ASN A N 1
ATOM 1341 C CA . ASN A 1 172 ? 2.720 -8.130 -11.173 1.00 85.81 172 ASN A CA 1
ATOM 1342 C C . ASN A 1 172 ? 3.851 -7.108 -11.366 1.00 85.81 172 ASN A C 1
ATOM 1344 O O . ASN A 1 172 ? 3.715 -5.940 -11.005 1.00 85.81 172 ASN A O 1
ATOM 1348 N N . ILE A 1 173 ? 5.003 -7.589 -11.828 1.00 83.69 173 ILE A N 1
ATOM 1349 C CA . ILE A 1 173 ? 6.195 -6.776 -12.098 1.00 83.69 173 ILE A CA 1
ATOM 1350 C C . ILE A 1 173 ? 6.366 -6.563 -13.602 1.00 83.69 173 ILE A C 1
ATOM 1352 O O . ILE A 1 173 ? 5.784 -7.295 -14.400 1.00 83.69 173 ILE A O 1
ATOM 1356 N N . ALA A 1 174 ? 7.186 -5.583 -13.991 1.00 76.31 174 ALA A N 1
ATOM 1357 C CA . ALA A 1 174 ? 7.498 -5.352 -15.398 1.00 76.31 174 ALA A CA 1
ATOM 1358 C C . ALA A 1 174 ? 8.062 -6.630 -16.045 1.00 76.31 174 ALA A C 1
ATOM 1360 O O . ALA A 1 174 ? 9.088 -7.161 -15.618 1.00 76.31 174 ALA A O 1
ATOM 1361 N N . ASP A 1 175 ? 7.368 -7.114 -17.069 1.00 72.38 175 ASP A N 1
ATOM 1362 C CA . ASP A 1 175 ? 7.665 -8.342 -17.797 1.00 72.38 175 ASP A CA 1
ATOM 1363 C C . ASP A 1 175 ? 7.739 -8.068 -19.314 1.00 72.38 175 ASP A C 1
ATOM 1365 O O . ASP A 1 175 ? 7.822 -6.922 -19.763 1.00 72.38 175 ASP A O 1
ATOM 1369 N N . ARG A 1 176 ? 7.676 -9.122 -20.136 1.00 69.88 176 ARG A N 1
ATOM 1370 C CA . ARG A 1 176 ? 7.643 -8.985 -21.602 1.00 69.88 176 ARG A CA 1
ATOM 1371 C C . ARG A 1 176 ? 6.413 -8.233 -22.116 1.00 69.88 176 ARG A C 1
ATOM 1373 O O . ARG A 1 176 ? 6.473 -7.631 -23.185 1.00 69.88 176 ARG A O 1
ATOM 1380 N N . SER A 1 177 ? 5.300 -8.272 -21.389 1.00 67.25 177 SER A N 1
ATOM 1381 C CA . SER A 1 177 ? 4.090 -7.523 -21.732 1.00 67.25 177 SER A CA 1
ATOM 1382 C C . SER A 1 177 ? 4.330 -6.028 -21.540 1.00 67.25 177 SER A C 1
ATOM 1384 O O . SER A 1 177 ? 3.976 -5.227 -22.407 1.00 67.25 177 SER A O 1
ATOM 1386 N N . ALA A 1 178 ? 5.011 -5.667 -20.450 1.00 71.75 178 ALA A N 1
ATOM 1387 C CA . ALA A 1 178 ? 5.491 -4.312 -20.223 1.00 71.75 178 ALA A CA 1
ATOM 1388 C C . ALA A 1 178 ? 6.484 -3.896 -21.327 1.00 71.75 178 ALA A C 1
ATOM 1390 O O . ALA A 1 178 ? 6.308 -2.849 -21.941 1.00 71.75 178 ALA A O 1
ATOM 1391 N N . GLU A 1 179 ? 7.444 -4.759 -21.684 1.00 69.69 179 GLU A N 1
ATOM 1392 C CA . GLU A 1 179 ? 8.394 -4.527 -22.786 1.00 69.69 179 GLU A CA 1
ATOM 1393 C C . GLU A 1 179 ? 7.706 -4.243 -24.131 1.00 69.69 179 GLU A C 1
ATOM 1395 O O . GLU A 1 179 ? 8.029 -3.272 -24.822 1.00 69.69 179 GLU A O 1
ATOM 1400 N N . ALA A 1 180 ? 6.704 -5.048 -24.486 1.00 69.06 180 ALA A N 1
ATOM 1401 C CA . ALA A 1 180 ? 5.914 -4.852 -25.697 1.00 69.06 180 ALA A CA 1
ATOM 1402 C C . ALA A 1 180 ? 5.102 -3.547 -25.660 1.00 69.06 180 ALA A C 1
ATOM 1404 O O . ALA A 1 180 ? 4.962 -2.880 -26.691 1.00 69.06 180 ALA A O 1
ATOM 1405 N N . ALA A 1 181 ? 4.584 -3.162 -24.489 1.00 68.19 181 ALA A N 1
ATOM 1406 C CA . ALA A 1 181 ? 3.946 -1.865 -24.301 1.00 68.19 181 ALA A CA 1
ATOM 1407 C C . ALA A 1 181 ? 4.942 -0.715 -24.513 1.00 68.19 181 ALA A C 1
ATOM 1409 O O . ALA A 1 181 ? 4.623 0.210 -25.259 1.00 68.19 181 ALA A O 1
ATOM 1410 N N . PHE A 1 182 ? 6.173 -0.821 -23.995 1.00 69.88 182 PHE A N 1
ATOM 1411 C CA . PHE A 1 182 ? 7.213 0.194 -24.210 1.00 69.88 182 PHE A CA 1
ATOM 1412 C C . PHE A 1 182 ? 7.553 0.362 -25.682 1.00 69.88 182 PHE A C 1
ATOM 1414 O O . PHE A 1 182 ? 7.635 1.489 -26.169 1.00 69.88 182 PHE A O 1
ATOM 1421 N N . LYS A 1 183 ? 7.710 -0.747 -26.413 1.00 73.69 183 LYS A N 1
ATOM 1422 C CA . LYS A 1 183 ? 8.008 -0.680 -27.844 1.00 73.69 183 LYS A CA 1
ATOM 1423 C C . LYS A 1 183 ? 6.888 0.021 -28.614 1.00 73.69 183 LYS A C 1
ATOM 1425 O O . LYS A 1 183 ? 7.160 0.905 -29.422 1.00 73.69 183 LYS A O 1
ATOM 1430 N N . ARG A 1 184 ? 5.633 -0.354 -28.353 1.00 75.44 184 ARG A N 1
ATOM 1431 C CA . ARG A 1 184 ? 4.465 0.262 -28.996 1.00 75.44 184 ARG A CA 1
ATOM 1432 C C . ARG A 1 184 ? 4.382 1.764 -28.735 1.00 75.44 184 ARG A C 1
ATOM 1434 O O . ARG A 1 184 ? 4.135 2.522 -29.670 1.00 75.44 184 ARG A O 1
ATOM 1441 N N . ASP A 1 185 ? 4.559 2.177 -27.484 1.00 70.75 185 ASP A N 1
ATOM 1442 C CA . ASP A 1 185 ? 4.412 3.577 -27.090 1.00 70.75 185 ASP A CA 1
ATOM 1443 C C . ASP A 1 185 ? 5.540 4.433 -27.687 1.00 70.75 185 ASP A C 1
ATOM 1445 O O . ASP A 1 185 ? 5.271 5.496 -28.250 1.00 70.75 185 ASP A O 1
ATOM 1449 N N . TYR A 1 186 ? 6.777 3.920 -27.685 1.00 73.38 186 TYR A N 1
ATOM 1450 C CA . TYR A 1 186 ? 7.909 4.546 -28.373 1.00 73.38 186 TYR A CA 1
ATOM 1451 C C . TYR A 1 186 ? 7.650 4.703 -29.878 1.00 73.38 186 TYR A C 1
ATOM 1453 O O . TYR A 1 186 ? 7.799 5.797 -30.426 1.00 73.38 186 TYR A O 1
ATOM 1461 N N . ASP A 1 187 ? 7.213 3.637 -30.557 1.00 79.06 187 ASP A N 1
ATOM 1462 C CA . ASP A 1 187 ? 6.942 3.666 -31.998 1.00 79.06 187 ASP A CA 1
ATOM 1463 C C . ASP A 1 187 ? 5.844 4.691 -32.352 1.00 79.06 187 ASP A C 1
ATOM 1465 O O . ASP A 1 187 ? 5.950 5.404 -33.358 1.00 79.06 187 ASP A O 1
ATOM 1469 N N . ALA A 1 188 ? 4.810 4.805 -31.509 1.00 77.06 188 ALA A N 1
ATOM 1470 C CA . ALA A 1 188 ? 3.720 5.763 -31.677 1.00 77.06 188 ALA A CA 1
ATOM 1471 C C . ALA A 1 188 ? 4.175 7.224 -31.506 1.00 77.06 188 ALA A C 1
ATOM 1473 O O . ALA A 1 188 ? 3.726 8.101 -32.249 1.00 77.06 188 ALA A O 1
ATOM 1474 N N . GLU A 1 189 ? 5.073 7.512 -30.562 1.00 79.38 189 GLU A N 1
ATOM 1475 C CA . GLU A 1 189 ? 5.680 8.842 -30.428 1.00 79.38 189 GLU A CA 1
ATOM 1476 C C . GLU A 1 189 ? 6.547 9.201 -31.633 1.00 79.38 189 GLU A C 1
ATOM 1478 O O . GLU A 1 189 ? 6.401 10.289 -32.195 1.00 79.38 189 GLU A O 1
ATOM 1483 N N . GLN A 1 190 ? 7.395 8.272 -32.088 1.00 82.06 190 GLN A N 1
ATOM 1484 C CA . GLN A 1 190 ? 8.229 8.486 -33.271 1.00 82.06 190 GLN A CA 1
ATOM 1485 C C . GLN A 1 190 ? 7.381 8.788 -34.508 1.00 82.06 190 GLN A C 1
ATOM 1487 O O . GLN A 1 190 ? 7.750 9.626 -35.332 1.00 82.06 190 GLN A O 1
ATOM 1492 N N . GLN A 1 191 ? 6.221 8.143 -34.632 1.00 86.50 191 GLN A N 1
ATOM 1493 C CA . GLN A 1 191 ? 5.287 8.421 -35.713 1.00 86.50 191 GLN A CA 1
ATOM 1494 C C . GLN A 1 191 ? 4.723 9.845 -35.644 1.00 86.50 191 GLN A C 1
ATOM 1496 O O . GLN A 1 191 ? 4.752 10.557 -36.648 1.00 86.50 191 GLN A O 1
ATOM 1501 N N . LYS A 1 192 ? 4.289 10.299 -34.463 1.00 87.81 192 LYS A N 1
ATOM 1502 C CA . LYS A 1 192 ? 3.797 11.673 -34.267 1.00 87.81 192 LYS A CA 1
ATOM 1503 C C . LYS A 1 192 ? 4.862 12.719 -34.596 1.00 87.81 192 LYS A C 1
ATOM 1505 O O . LYS A 1 192 ? 4.551 13.733 -35.217 1.00 87.81 192 LYS A O 1
ATOM 1510 N N . G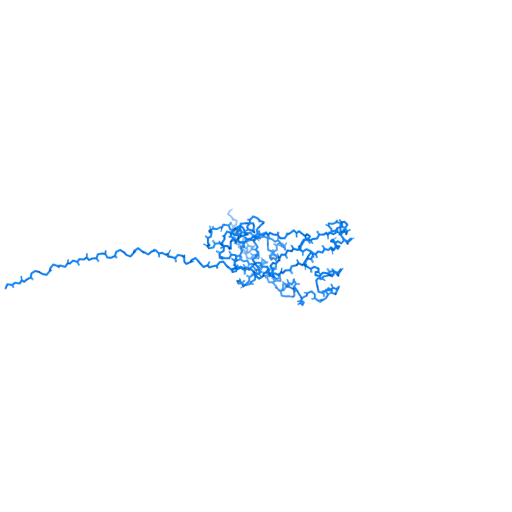LU A 1 193 ? 6.112 12.487 -34.206 1.00 86.94 193 GLU A N 1
ATOM 1511 C CA . GLU A 1 193 ? 7.211 13.408 -34.514 1.00 86.94 193 GLU A CA 1
ATOM 1512 C C . GLU A 1 193 ? 7.546 13.431 -36.013 1.00 86.94 193 GLU A C 1
ATOM 1514 O O . GLU A 1 193 ? 7.759 14.509 -36.577 1.00 86.94 193 GLU A O 1
ATOM 1519 N N . ARG A 1 194 ? 7.499 12.279 -36.699 1.00 90.00 194 ARG A N 1
ATOM 1520 C CA . ARG A 1 194 ? 7.612 12.221 -38.168 1.00 90.00 194 ARG A CA 1
ATOM 1521 C C . ARG A 1 194 ? 6.512 13.033 -38.851 1.00 90.00 194 ARG A C 1
ATOM 1523 O O . ARG A 1 194 ? 6.808 13.830 -39.739 1.00 90.00 194 ARG A O 1
ATOM 1530 N N . GLU A 1 195 ? 5.267 12.891 -38.405 1.00 91.94 195 GLU A N 1
ATOM 1531 C CA . GLU A 1 195 ? 4.124 13.636 -38.945 1.00 91.94 195 GLU A CA 1
ATOM 1532 C C . GLU A 1 195 ? 4.245 15.147 -38.707 1.00 91.94 195 GLU A C 1
ATOM 1534 O O . GLU A 1 195 ? 4.022 15.937 -39.626 1.00 91.94 195 GLU A O 1
ATOM 1539 N N . LYS A 1 196 ? 4.651 15.574 -37.503 1.00 90.50 196 LYS A N 1
ATOM 1540 C CA . LYS A 1 196 ? 4.924 16.992 -37.206 1.00 90.50 196 LYS A CA 1
ATOM 1541 C C . LYS A 1 196 ? 6.025 17.555 -38.099 1.00 90.50 196 LYS A C 1
ATOM 1543 O O . LYS A 1 196 ? 5.900 18.678 -38.587 1.00 90.50 196 LYS A O 1
ATOM 1548 N N . ARG A 1 197 ? 7.100 16.791 -38.321 1.00 88.31 197 ARG A N 1
ATOM 1549 C CA . ARG A 1 197 ? 8.216 17.208 -39.178 1.00 88.31 197 ARG A CA 1
ATOM 1550 C C . ARG A 1 197 ? 7.782 17.352 -40.637 1.00 88.31 197 ARG A C 1
ATOM 1552 O O . ARG A 1 197 ? 8.169 18.340 -41.252 1.00 88.31 197 ARG A O 1
ATOM 1559 N N . SER A 1 198 ? 6.956 16.434 -41.151 1.00 87.62 198 SER A N 1
ATOM 1560 C CA . SER A 1 198 ? 6.374 16.545 -42.502 1.00 87.62 198 SER A CA 1
ATOM 1561 C C . SER A 1 198 ? 5.555 17.825 -42.636 1.00 87.62 198 SER A C 1
ATOM 1563 O O . SER A 1 198 ? 5.837 18.657 -43.491 1.00 87.62 198 SER A O 1
ATOM 1565 N N . LYS A 1 199 ? 4.630 18.059 -41.697 1.00 87.00 199 LYS A N 1
ATOM 1566 C CA . LYS A 1 199 ? 3.768 19.250 -41.705 1.00 87.00 199 LYS A CA 1
ATOM 1567 C C . LYS A 1 199 ? 4.550 20.559 -41.608 1.00 87.00 199 LYS A C 1
ATOM 1569 O O . LYS A 1 199 ? 4.149 21.549 -42.202 1.00 87.00 199 LYS A O 1
ATOM 1574 N N . ARG A 1 200 ? 5.669 20.588 -40.873 1.00 82.56 200 ARG A N 1
ATOM 1575 C CA . ARG A 1 200 ? 6.539 21.773 -40.784 1.00 82.56 200 ARG A CA 1
ATOM 1576 C C . ARG A 1 200 ? 7.329 22.023 -42.072 1.00 82.56 200 ARG A C 1
ATOM 1578 O O . ARG A 1 200 ? 7.634 23.173 -42.357 1.00 82.56 200 ARG A O 1
ATOM 1585 N N . ALA A 1 201 ? 7.660 20.974 -42.824 1.00 77.25 201 ALA A N 1
ATOM 1586 C CA . ALA A 1 201 ? 8.337 21.090 -44.115 1.00 77.25 201 ALA A CA 1
ATOM 1587 C C . ALA A 1 201 ? 7.401 21.564 -45.245 1.00 77.25 201 ALA A C 1
ATOM 1589 O O . ALA A 1 201 ? 7.878 22.092 -46.243 1.00 77.25 201 ALA A O 1
ATOM 1590 N N . GLU A 1 202 ? 6.086 21.406 -45.078 1.00 75.06 202 GLU A N 1
ATOM 1591 C CA . GLU A 1 202 ? 5.056 21.812 -46.047 1.00 75.06 202 GLU A CA 1
ATOM 1592 C C . GLU A 1 202 ? 4.601 23.280 -45.905 1.00 75.06 202 GLU A C 1
ATOM 1594 O O . GLU A 1 202 ? 3.851 23.764 -46.749 1.00 75.06 202 GLU A O 1
ATOM 1599 N N . ILE A 1 203 ? 5.046 24.012 -44.873 1.00 67.12 203 ILE A N 1
ATOM 1600 C CA . ILE A 1 203 ? 4.744 25.446 -44.718 1.00 67.12 203 ILE A CA 1
ATOM 1601 C C . ILE A 1 203 ? 5.690 26.239 -45.640 1.00 67.12 203 ILE A C 1
ATOM 1603 O O . ILE A 1 203 ? 6.897 26.248 -45.381 1.00 67.12 203 ILE A O 1
ATOM 1607 N N . PRO A 1 204 ? 5.194 26.911 -46.699 1.00 63.59 204 PRO A N 1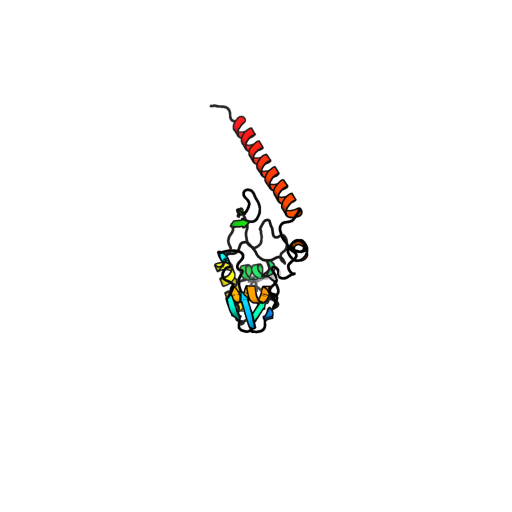
ATOM 1608 C CA . PRO A 1 204 ? 6.045 27.685 -47.596 1.00 63.59 204 PRO A CA 1
ATOM 1609 C C . PRO A 1 204 ? 6.632 28.885 -46.848 1.00 63.59 204 PRO A C 1
ATOM 1611 O O . PRO A 1 204 ? 5.935 29.522 -46.057 1.00 63.59 204 PRO A O 1
ATOM 1614 N N . ALA A 1 205 ? 7.900 29.208 -47.105 1.00 64.69 205 ALA A N 1
ATOM 1615 C CA . ALA A 1 205 ? 8.495 30.448 -46.620 1.00 64.69 205 ALA A CA 1
ATOM 1616 C C . ALA A 1 205 ? 7.757 31.639 -47.258 1.00 64.69 205 ALA A C 1
ATOM 1618 O O . ALA A 1 205 ? 7.763 31.774 -48.482 1.00 64.69 205 ALA A O 1
ATOM 1619 N N . SER A 1 206 ? 7.081 32.435 -46.426 1.00 56.88 206 SER A N 1
ATOM 1620 C CA . SER A 1 206 ? 6.442 33.703 -46.801 1.00 56.88 206 SER A CA 1
ATOM 1621 C C . SER A 1 206 ? 7.467 34.800 -47.041 1.00 56.88 206 SER A C 1
ATOM 1623 O O . SER A 1 206 ? 8.371 34.901 -46.177 1.00 56.88 206 SER A O 1
#